Protein AF-A0A7J7NN67-F1 (afdb_monomer_lite)

Secondary structure (DSSP, 8-state):
-HHHHHHHHHHHHHHHHHHHHHHHHHHHHHHHHHHHHHHHHHHHHHHHHHTSPPHHHHHHHHHHHHHHH-GGGGGGEEEEE--GGGGTTS-EEEEEE---SSTTS-SEEEEESSHHHHHHHHHHHHHHTS--EE--GGGT-EE-TTSPPTT-PPP--TT-EEEE-SSS--EE--TTHHHHTT---SSS--TT-----SGGG--HHHHHHHHHHHHHTT--EEB--TTHHHHHHHHHHHTT--HHHHTTTSPPGGGHHHHHTTS--STT-PPPHHHHHHHHHHHHHHHHHHHHTT---BTS--TTHHHHHHHHHHHHHHHHHHHHHHHHHHS---------STTGGGGGGG--

Sequence (352 aa):
MNQKMSRLHLFLLLLSLLIILLSQLVPIITVGASSQIGETMEALQRKLDDQRASPSVQEAAVKGVLKRLLPTHLSSFELEIVTKDVCGGYSCFQISNMNSSSIKEPEIKIKGTTAVDIASGIHWYLKYQCGAHISWDKTGGMQITSIPRQGSLPRVNDNGMMVQRPVPWNYYQNVVTSSYLLSKSVCLGMLDAWSHDSYVWWDWKRWEKEIDWMALQGINLPLAFTGQEAIWQKVFKNFNISKEDLDDFFGGPAFLAWARMGNLHGWGGPLPQSWLDQQLALQKLILSRMLELGMTPDETITEESRTMWRQKTNANLNAVARIKRNKSRISTLTTYEGVELDKQEEIKGYIV

InterPro domains:
  IPR007781 Alpha-N-acetylglucosaminidase [PTHR12872] (25-297)
  IPR024240 Alpha-N-acetylglucosaminidase, N-terminal [PF12971] (60-154)
  IPR024733 Alpha-N-acetylglucosaminidase, tim-barrel domain [PF05089] (198-297)
  IPR029018 Beta-hexosaminidase-like, domain 2 [G3DSA:3.30.379.10] (29-159)

Foldseek 3Di:
DVVVVVVVVVVVVVVVVVVVVVVVVVVVVVVVVVVVVVVVVVVVLVVLLVLFDDFVLQQVLLLVLCCVQPVQCSQQEAEGADACVVVVNFWKKWKAADPDPDLRHHGIYMYTNFSLRSLLVVLVLCCPQQVWDADDPVVPHTRRPSQDHRPDGGGDPNVTDMDGDPDPADEDDDLLQQQDFDPDDPPDDDPPDDRCGGVLNDDLVVLSVVLSVCSNVSGQEYAQPFLVVLLVVVVVVLLVQDPVLQFFQAAASNCRSCSLVVNGTNHNDDDDPVSNVRRVVSSVSNVVSSSSRNHDHVPQDDPVCVVVVVVSSVVSVVVSVVVVVVVCVVVDDDDDDDDDDPSSVVSVVSHD

pLDDT: mean 79.56, std 18.79, range [29.59, 98.5]

Radius of gyration: 27.76 Å; chains: 1; bounding box: 87×58×71 Å

Structure (mmCIF, N/CA/C/O backbone):
data_AF-A0A7J7NN67-F1
#
_entry.id   AF-A0A7J7NN67-F1
#
loop_
_atom_site.group_PDB
_atom_site.id
_atom_site.type_symbol
_atom_site.label_atom_id
_atom_site.label_alt_id
_atom_site.label_comp_id
_atom_site.label_asym_id
_atom_site.label_entity_id
_atom_site.label_seq_id
_atom_site.pdbx_PDB_ins_code
_atom_site.Cartn_x
_atom_site.Cartn_y
_atom_site.Cartn_z
_atom_site.occupancy
_atom_site.B_iso_or_equiv
_atom_site.auth_seq_id
_atom_site.auth_comp_id
_atom_site.auth_asym_id
_atom_site.auth_atom_id
_atom_site.pdbx_PDB_model_num
ATOM 1 N N . MET A 1 1 ? -60.691 -41.955 -29.935 1.00 53.97 1 MET A N 1
ATOM 2 C CA . MET A 1 1 ? -59.207 -41.945 -29.899 1.00 53.97 1 MET A CA 1
ATOM 3 C C . MET A 1 1 ? -58.593 -40.657 -30.467 1.00 53.97 1 MET A C 1
ATOM 5 O O . MET A 1 1 ? -57.680 -40.127 -29.848 1.00 53.97 1 MET A O 1
ATOM 9 N N . ASN A 1 2 ? -59.132 -40.082 -31.552 1.00 57.22 2 ASN A N 1
ATOM 10 C CA . ASN A 1 2 ? -58.552 -38.903 -32.230 1.00 57.22 2 ASN A CA 1
ATOM 11 C C . ASN A 1 2 ? -58.512 -37.593 -31.415 1.00 57.22 2 ASN A C 1
ATOM 13 O O . ASN A 1 2 ? -57.563 -36.825 -31.535 1.00 57.22 2 ASN A O 1
ATOM 17 N N . GLN A 1 3 ? -59.483 -37.339 -30.533 1.00 56.66 3 GLN A N 1
ATOM 18 C CA . GLN A 1 3 ? -59.555 -36.065 -29.798 1.00 56.66 3 GLN A CA 1
ATOM 19 C C . GLN A 1 3 ? -58.524 -35.952 -28.654 1.00 56.66 3 GLN A C 1
ATOM 21 O O . GLN A 1 3 ? -58.031 -34.863 -28.368 1.00 56.66 3 GLN A O 1
ATOM 26 N N . LYS A 1 4 ? -58.148 -37.079 -28.024 1.00 58.53 4 LYS A N 1
ATOM 27 C CA . LYS A 1 4 ? -57.095 -37.124 -26.989 1.00 58.53 4 LYS A CA 1
ATOM 28 C C . LYS A 1 4 ? -55.695 -36.957 -27.591 1.00 58.53 4 LYS A C 1
ATOM 30 O O . LYS A 1 4 ? -54.886 -36.239 -27.012 1.00 58.53 4 LYS A O 1
ATOM 35 N N . MET A 1 5 ? -55.432 -37.548 -28.762 1.00 58.09 5 MET A N 1
ATOM 36 C CA . MET A 1 5 ? -54.152 -37.364 -29.463 1.00 58.09 5 MET A CA 1
ATOM 37 C C . MET A 1 5 ? -53.939 -35.916 -29.916 1.00 58.09 5 MET A C 1
ATOM 39 O O . MET A 1 5 ? -52.832 -35.405 -29.779 1.00 58.09 5 MET A O 1
ATOM 43 N N . SER A 1 6 ? -54.995 -35.231 -30.371 1.00 71.06 6 SER A N 1
ATOM 44 C CA . SER A 1 6 ? -54.934 -33.812 -30.752 1.00 71.06 6 SER A CA 1
ATOM 45 C C . SER A 1 6 ? -54.587 -32.894 -29.569 1.00 71.06 6 SER A C 1
ATOM 47 O O . SER A 1 6 ? -53.735 -32.018 -29.703 1.00 71.06 6 SER A O 1
ATOM 49 N N . ARG A 1 7 ? -55.167 -33.134 -28.382 1.00 76.75 7 ARG A N 1
ATOM 50 C CA . ARG A 1 7 ? -54.847 -32.355 -27.170 1.00 76.75 7 ARG A CA 1
ATOM 51 C C . ARG A 1 7 ? -53.415 -32.574 -26.683 1.00 76.75 7 ARG A C 1
ATOM 53 O O . ARG A 1 7 ? -52.785 -31.620 -26.240 1.00 76.75 7 ARG A O 1
ATOM 60 N N . LEU A 1 8 ? -52.895 -33.798 -26.797 1.00 77.88 8 LEU A N 1
ATOM 61 C CA . LEU A 1 8 ? -51.510 -34.105 -26.430 1.00 77.88 8 LEU A CA 1
ATOM 62 C C . LEU A 1 8 ? -50.506 -33.439 -27.385 1.00 77.88 8 LEU A C 1
ATOM 64 O O . LEU A 1 8 ? -49.517 -32.880 -26.924 1.00 77.88 8 LEU A O 1
ATOM 68 N N . HIS A 1 9 ? -50.790 -33.425 -28.692 1.00 78.31 9 HIS A N 1
ATOM 69 C CA . HIS A 1 9 ? -49.960 -32.719 -29.676 1.00 78.31 9 HIS A CA 1
ATOM 70 C C . HIS A 1 9 ? -49.964 -31.205 -29.451 1.00 78.31 9 HIS A C 1
ATOM 72 O O . HIS A 1 9 ? -48.907 -30.581 -29.488 1.00 78.31 9 HIS A O 1
ATOM 78 N N . LEU A 1 10 ? -51.129 -30.616 -29.162 1.00 82.81 10 LEU A N 1
ATOM 79 C CA . LEU A 1 10 ? -51.228 -29.189 -28.856 1.00 82.81 10 LEU A CA 1
ATOM 80 C C . LEU A 1 10 ? -50.468 -28.828 -27.570 1.00 82.81 10 LEU A C 1
ATOM 82 O O . LEU A 1 10 ? -49.784 -27.811 -27.528 1.00 82.81 10 LEU A O 1
ATOM 86 N N . PHE A 1 11 ? -50.539 -29.679 -26.541 1.00 84.94 11 PHE A N 1
ATOM 87 C CA . PHE A 1 11 ? -49.791 -29.488 -25.298 1.00 84.94 11 PHE A CA 1
ATOM 88 C C . PHE A 1 11 ? -48.273 -29.563 -25.515 1.00 84.94 11 PHE A C 1
ATOM 90 O O . PHE A 1 11 ? -47.546 -28.703 -25.026 1.00 84.94 11 PHE A O 1
ATOM 97 N N . LEU A 1 12 ? -47.792 -30.542 -26.290 1.00 84.69 12 LEU A N 1
ATOM 98 C CA . LEU A 1 12 ? -46.369 -30.676 -26.624 1.00 84.69 12 LEU A CA 1
ATOM 99 C C . LEU A 1 12 ? -45.858 -29.492 -27.459 1.00 84.69 12 LEU A C 1
ATOM 101 O O . LEU A 1 12 ? -44.762 -28.996 -27.202 1.00 84.69 12 LEU A O 1
ATOM 105 N N . LEU A 1 13 ? -46.665 -28.992 -28.400 1.00 85.56 13 LEU A N 1
ATOM 106 C CA . LEU A 1 13 ? -46.349 -27.788 -29.174 1.00 85.56 13 LEU A CA 1
ATOM 107 C C . LEU A 1 13 ? -46.244 -26.552 -28.275 1.00 85.56 13 LEU A C 1
ATOM 109 O O . LEU A 1 13 ? -45.246 -25.839 -28.345 1.00 85.56 13 LEU A O 1
ATOM 113 N N . LEU A 1 14 ? -47.214 -26.328 -27.386 1.00 86.81 14 LEU A N 1
ATOM 114 C CA . LEU A 1 14 ? -47.183 -25.210 -26.438 1.00 86.81 14 LEU A CA 1
ATOM 115 C C . LEU A 1 14 ? -45.994 -25.301 -25.471 1.00 86.81 14 LEU A C 1
ATOM 117 O O . LEU A 1 14 ? -45.347 -24.291 -25.210 1.00 86.81 14 LEU A O 1
ATOM 121 N N . LEU A 1 15 ? -45.662 -26.503 -24.990 1.00 86.00 15 LEU A N 1
ATOM 122 C CA . LEU A 1 15 ? -44.494 -26.731 -24.138 1.00 86.00 15 LEU A CA 1
ATOM 123 C C . LEU A 1 15 ? -43.183 -26.451 -24.890 1.00 86.00 15 LEU A C 1
ATOM 125 O O . LEU A 1 15 ? -42.293 -25.810 -24.342 1.00 86.00 15 LEU A O 1
ATOM 129 N N . SER A 1 16 ? -43.078 -26.871 -26.154 1.00 81.94 16 SER A N 1
ATOM 130 C CA . SER A 1 16 ? -41.906 -26.589 -26.994 1.00 81.94 16 SER A CA 1
ATOM 131 C C . SER A 1 16 ? -41.740 -25.092 -27.276 1.00 81.94 16 SER A C 1
ATOM 133 O O . SER A 1 16 ? -40.637 -24.567 -27.151 1.00 81.94 16 SER A O 1
ATOM 135 N N . LEU A 1 17 ? -42.839 -24.381 -27.546 1.00 85.00 17 LEU A N 1
ATOM 136 C CA . LEU A 1 17 ? -42.858 -22.928 -27.720 1.00 85.00 17 LEU A CA 1
ATOM 137 C C . LEU A 1 17 ? -42.457 -22.207 -26.433 1.00 85.00 17 LEU A C 1
ATOM 139 O O . LEU A 1 17 ? -41.680 -21.260 -26.490 1.00 85.00 17 LEU A O 1
ATOM 143 N N . LEU A 1 18 ? -42.928 -22.678 -25.276 1.00 83.38 18 LEU A N 1
ATOM 144 C CA . LEU A 1 18 ? -42.555 -22.129 -23.976 1.00 83.38 18 LEU A CA 1
ATOM 145 C C . LEU A 1 18 ? -41.066 -22.345 -23.673 1.00 83.38 18 LEU A C 1
ATOM 147 O O . LEU A 1 18 ? -40.408 -21.419 -23.213 1.00 83.38 18 LEU A O 1
ATOM 151 N N . ILE A 1 19 ? -40.516 -23.529 -23.963 1.00 81.69 19 ILE A N 1
ATOM 152 C CA . ILE A 1 19 ? -39.085 -23.821 -23.789 1.00 81.69 19 ILE A CA 1
ATOM 153 C C . ILE A 1 19 ? -38.238 -22.947 -24.720 1.00 81.69 19 ILE A C 1
ATOM 155 O O . ILE A 1 19 ? -37.245 -22.378 -24.271 1.00 81.69 19 ILE A O 1
ATOM 159 N N . ILE A 1 20 ? -38.641 -22.780 -25.984 1.00 80.75 20 ILE A N 1
ATOM 160 C CA . ILE A 1 20 ? -37.950 -21.896 -26.933 1.00 80.75 20 ILE A CA 1
ATOM 161 C C . ILE A 1 20 ? -38.006 -20.448 -26.437 1.00 80.75 20 ILE A C 1
ATOM 163 O O . ILE A 1 20 ? -36.969 -19.791 -26.367 1.00 80.75 20 ILE A O 1
ATOM 167 N N . LEU A 1 21 ? -39.174 -19.968 -26.005 1.00 78.06 21 LEU A N 1
ATOM 168 C CA . LEU A 1 21 ? -39.346 -18.613 -25.485 1.00 78.06 21 LEU A CA 1
ATOM 169 C C . LEU A 1 21 ? -38.493 -18.373 -24.227 1.00 78.06 21 LEU A C 1
ATOM 171 O O . LEU A 1 21 ? -37.788 -17.371 -24.146 1.00 78.06 21 LEU A O 1
ATOM 175 N N . LEU A 1 22 ? -38.487 -19.317 -23.280 1.00 72.69 22 LEU A N 1
ATOM 176 C CA . LEU A 1 22 ? -37.646 -19.263 -22.079 1.00 72.69 22 LEU A CA 1
ATOM 177 C C . LEU A 1 22 ? -36.152 -19.303 -22.429 1.00 72.69 22 LEU A C 1
ATOM 179 O O . LEU A 1 22 ? -35.375 -18.544 -21.856 1.00 72.69 22 LEU A O 1
ATOM 183 N N . SER A 1 23 ? -35.748 -20.118 -23.409 1.00 69.94 23 SER A N 1
ATOM 184 C CA . SER A 1 23 ? -34.354 -20.189 -23.872 1.00 69.94 23 SER A CA 1
ATOM 185 C C . SER A 1 23 ? -33.873 -18.908 -24.559 1.00 69.94 23 SER A C 1
ATOM 187 O O . SER A 1 23 ? -32.678 -18.637 -24.554 1.00 69.94 23 SER A O 1
ATOM 189 N N . GLN A 1 24 ? -34.788 -18.106 -25.113 1.00 69.62 24 GLN A N 1
ATOM 190 C CA . GLN A 1 24 ? -34.479 -16.819 -25.743 1.00 69.62 24 GLN A CA 1
ATOM 191 C C . GLN A 1 24 ? -34.539 -15.654 -24.742 1.00 69.62 24 GLN A C 1
ATOM 193 O O . GLN A 1 24 ? -33.765 -14.708 -24.855 1.00 69.62 24 GLN A O 1
ATOM 198 N N . LEU A 1 25 ? -35.408 -15.730 -23.728 1.00 60.75 25 LEU A N 1
ATOM 199 C CA . LEU A 1 25 ? -35.550 -14.707 -22.683 1.00 60.75 25 LEU A CA 1
ATOM 200 C C . LEU A 1 25 ? -34.407 -14.721 -21.661 1.00 60.75 25 LEU A C 1
ATOM 202 O O . LEU A 1 25 ? -33.969 -13.654 -21.233 1.00 60.75 25 LEU A O 1
ATOM 206 N N . VAL A 1 26 ? -33.900 -15.899 -21.277 1.00 60.09 26 VAL A N 1
ATOM 207 C CA . VAL A 1 26 ? -32.809 -16.012 -20.289 1.00 60.09 26 VAL A CA 1
ATOM 208 C C . VAL A 1 26 ? -31.532 -15.282 -20.747 1.00 60.09 26 VAL A C 1
ATOM 210 O O . VAL A 1 26 ? -31.043 -14.457 -19.975 1.00 60.09 26 VAL A O 1
ATOM 213 N N . PRO A 1 27 ? -31.028 -15.462 -21.988 1.00 58.34 27 PRO A N 1
ATOM 214 C CA . PRO A 1 27 ? -29.881 -14.713 -22.498 1.00 58.34 27 PRO A CA 1
ATOM 215 C C . PRO A 1 27 ? -30.096 -13.198 -22.457 1.00 58.34 27 PRO A C 1
ATOM 217 O O . PRO A 1 27 ? -29.219 -12.473 -21.999 1.00 58.34 27 PRO A O 1
ATOM 220 N N . ILE A 1 28 ? -31.275 -12.713 -22.859 1.00 59.62 28 ILE A N 1
ATOM 221 C CA . ILE A 1 28 ? -31.581 -11.275 -22.930 1.00 59.62 28 ILE A CA 1
ATOM 222 C C . ILE A 1 28 ? -31.565 -10.636 -21.534 1.00 59.62 28 ILE A C 1
ATOM 224 O O . ILE A 1 28 ? -30.973 -9.573 -21.351 1.00 59.62 28 ILE A O 1
ATOM 228 N N .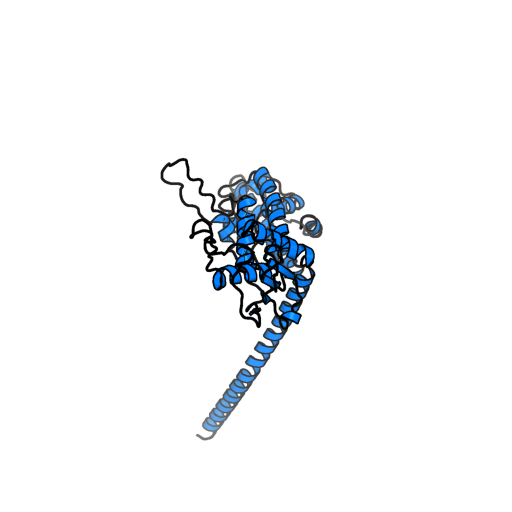 ILE A 1 29 ? -32.148 -11.302 -20.533 1.00 58.50 29 ILE A N 1
ATOM 229 C CA . ILE A 1 29 ? -32.153 -10.817 -19.145 1.00 58.50 29 ILE A CA 1
ATOM 230 C C . ILE A 1 29 ? -30.734 -10.851 -18.555 1.00 58.50 29 ILE A C 1
ATOM 232 O O . ILE A 1 29 ? -30.316 -9.892 -17.908 1.00 58.50 29 ILE A O 1
ATOM 236 N N . THR A 1 30 ? -29.965 -11.917 -18.808 1.00 54.47 30 THR A N 1
ATOM 237 C CA . THR A 1 30 ? -28.579 -12.020 -18.316 1.00 54.47 30 THR A CA 1
ATOM 238 C C . THR A 1 30 ? -27.643 -10.993 -18.951 1.00 54.47 30 THR A C 1
ATOM 240 O O . THR A 1 30 ? -26.814 -10.415 -18.253 1.00 54.47 30 THR A O 1
ATOM 243 N N . VAL A 1 31 ? -27.803 -10.709 -20.247 1.00 58.66 31 VAL A N 1
ATOM 244 C CA . VAL A 1 31 ? -27.005 -9.707 -20.965 1.00 58.66 31 VAL A CA 1
ATOM 245 C C . VAL A 1 31 ? -27.370 -8.297 -20.503 1.00 58.66 31 VAL A C 1
ATOM 247 O O . VAL A 1 31 ? -26.465 -7.515 -20.231 1.00 58.66 31 VAL A O 1
ATOM 250 N N . GLY A 1 32 ? -28.661 -7.991 -20.325 1.00 56.59 32 GLY A N 1
ATOM 251 C CA . GLY A 1 32 ? -29.107 -6.682 -19.832 1.00 56.59 32 GLY A CA 1
ATOM 252 C C . GLY A 1 32 ? -28.673 -6.381 -18.391 1.00 56.59 32 GLY A C 1
ATOM 253 O O . GLY A 1 32 ? -28.270 -5.262 -18.084 1.00 56.59 32 GLY A O 1
ATOM 254 N N . ALA A 1 33 ? -28.684 -7.382 -17.505 1.00 57.22 33 ALA A N 1
ATOM 255 C CA . ALA A 1 33 ? -28.1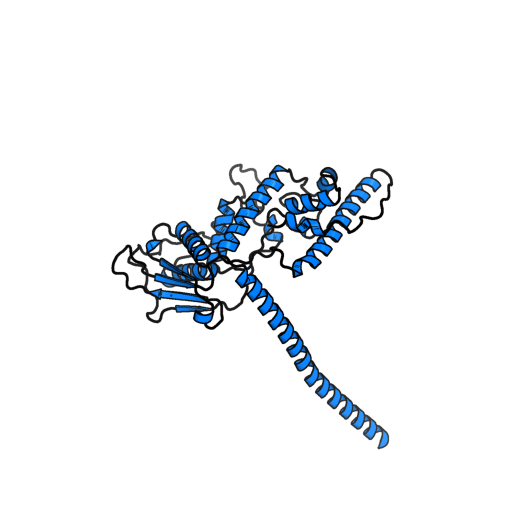55 -7.225 -16.148 1.00 57.22 33 ALA A CA 1
ATOM 256 C C . ALA A 1 33 ? -26.619 -7.097 -16.140 1.00 57.22 33 ALA A C 1
ATOM 258 O O . ALA A 1 33 ? -26.066 -6.289 -15.395 1.00 57.22 33 ALA A O 1
ATOM 259 N N . SER A 1 34 ? -25.921 -7.857 -16.994 1.00 59.72 34 SER A N 1
ATOM 260 C CA . SER A 1 34 ? -24.461 -7.792 -17.124 1.00 59.72 34 SER A CA 1
ATOM 261 C C . SER A 1 34 ? -23.977 -6.459 -17.699 1.00 59.72 34 SER A C 1
ATOM 263 O O . SER A 1 34 ? -22.936 -5.969 -17.264 1.00 59.72 34 SER A O 1
ATOM 265 N N . SER A 1 35 ? -24.703 -5.860 -18.650 1.00 63.41 35 SER A N 1
ATOM 266 C CA . SER A 1 35 ? -24.340 -4.558 -19.220 1.00 63.41 35 SER A CA 1
ATOM 267 C C . SER A 1 35 ? -24.505 -3.432 -18.200 1.00 63.41 35 SER A C 1
ATOM 269 O O . SER A 1 35 ? -23.613 -2.602 -18.059 1.00 63.41 35 SER A O 1
ATOM 271 N N . GLN A 1 36 ? -25.583 -3.455 -17.410 1.00 63.19 36 GLN A N 1
ATOM 272 C CA . GLN A 1 36 ? -25.828 -2.446 -16.377 1.00 63.19 36 GLN A CA 1
ATOM 273 C C . GLN A 1 36 ? -24.815 -2.528 -15.219 1.00 63.19 36 GLN A C 1
ATOM 275 O O . GLN A 1 36 ? -24.350 -1.500 -14.720 1.00 63.19 36 GLN A O 1
ATOM 280 N N . ILE A 1 37 ? -24.426 -3.742 -14.809 1.00 65.50 37 ILE A N 1
ATOM 281 C CA . ILE A 1 37 ? -23.343 -3.939 -13.832 1.00 65.50 37 ILE A CA 1
ATOM 282 C C . ILE A 1 37 ? -22.011 -3.443 -14.410 1.00 65.50 37 ILE A C 1
ATOM 284 O O . ILE A 1 37 ? -21.294 -2.723 -13.720 1.00 65.50 37 ILE A O 1
ATOM 288 N N . GLY A 1 38 ? -21.698 -3.762 -15.671 1.00 69.25 38 GLY A N 1
ATOM 289 C CA . GLY A 1 38 ? -20.484 -3.287 -16.346 1.00 69.25 38 GLY A CA 1
ATOM 290 C C . GLY A 1 38 ? -20.361 -1.761 -16.352 1.00 69.25 38 GLY A C 1
ATOM 291 O O . GLY A 1 38 ? -19.360 -1.228 -15.879 1.00 69.25 38 GLY A O 1
ATOM 292 N N . GLU A 1 39 ? -21.411 -1.053 -16.776 1.00 73.19 39 GLU A N 1
ATOM 293 C CA . GLU A 1 39 ? -21.442 0.418 -16.800 1.00 73.19 39 GLU A CA 1
ATOM 294 C C . GLU A 1 39 ? -21.263 1.039 -15.405 1.00 73.19 39 GLU A C 1
ATOM 296 O O . GLU A 1 39 ? -20.551 2.036 -15.243 1.00 73.19 39 GLU A O 1
ATOM 301 N N . THR A 1 40 ? -21.868 0.430 -14.380 1.00 76.12 40 THR A N 1
ATOM 302 C CA . THR A 1 40 ? -21.753 0.893 -12.988 1.00 76.12 40 THR A CA 1
ATOM 303 C C . THR A 1 40 ? -20.326 0.717 -12.462 1.00 76.12 40 THR A C 1
ATOM 305 O O . THR A 1 40 ? -19.765 1.635 -11.861 1.00 76.12 40 THR A O 1
ATOM 308 N N . MET A 1 41 ? -19.702 -0.434 -12.733 1.00 73.81 41 MET A N 1
ATOM 309 C CA . MET A 1 41 ? -18.323 -0.707 -12.317 1.00 73.81 41 MET A CA 1
ATOM 310 C C . MET A 1 41 ? -17.317 0.197 -13.036 1.00 73.81 41 MET A C 1
ATOM 312 O O . MET A 1 41 ? -16.372 0.676 -12.408 1.00 73.81 41 MET A O 1
ATOM 316 N N . GLU A 1 42 ? -17.532 0.495 -14.319 1.00 78.81 42 GLU A N 1
ATOM 317 C CA . GLU A 1 42 ? -16.713 1.460 -15.060 1.00 78.81 42 GLU A CA 1
ATOM 318 C C . GLU A 1 42 ? -16.848 2.882 -14.505 1.00 78.81 42 GLU A C 1
ATOM 320 O O . GLU A 1 42 ? -15.854 3.597 -14.375 1.00 78.81 42 GLU A O 1
ATOM 325 N N . ALA A 1 43 ? -18.065 3.308 -14.152 1.00 80.06 43 ALA A N 1
ATOM 326 C CA . ALA A 1 43 ? -18.296 4.615 -13.542 1.00 80.06 43 ALA A CA 1
ATOM 327 C C . ALA A 1 43 ? -17.609 4.738 -12.173 1.00 80.06 43 ALA A C 1
ATOM 329 O O . ALA A 1 43 ? -16.955 5.749 -11.903 1.00 80.06 43 ALA A O 1
ATOM 330 N N . LEU A 1 44 ? -17.697 3.695 -11.341 1.00 79.00 44 LEU A N 1
ATOM 331 C CA . LEU A 1 44 ? -16.988 3.626 -10.065 1.00 79.00 44 LEU A CA 1
ATOM 332 C C . LEU A 1 44 ? -15.471 3.680 -10.273 1.00 79.00 44 LEU A C 1
ATOM 334 O O . LEU A 1 44 ? -14.781 4.434 -9.589 1.00 79.00 44 LEU A O 1
ATOM 338 N N . GLN A 1 45 ? -14.952 2.929 -11.244 1.00 78.94 45 GLN A N 1
ATOM 339 C CA . GLN A 1 45 ? -13.526 2.919 -11.541 1.00 78.94 45 GLN A CA 1
ATOM 340 C C . GLN A 1 45 ? -13.030 4.284 -12.025 1.00 78.94 45 GLN A C 1
ATOM 342 O O . GLN A 1 45 ? -11.998 4.737 -11.544 1.00 78.94 45 GLN A O 1
ATOM 347 N N . ARG A 1 46 ? -13.776 4.978 -12.896 1.00 82.38 46 ARG A N 1
ATOM 348 C CA . ARG A 1 46 ? -13.449 6.354 -13.314 1.00 82.38 46 ARG A CA 1
ATOM 349 C C . ARG A 1 46 ? -13.385 7.304 -12.120 1.00 82.38 46 ARG A C 1
ATOM 351 O O . ARG A 1 46 ? -12.398 8.008 -11.956 1.00 82.38 46 ARG A O 1
ATOM 358 N N . LYS A 1 47 ? -14.381 7.254 -11.233 1.00 82.56 47 LYS A N 1
ATOM 359 C CA . LYS A 1 47 ? -14.407 8.095 -10.028 1.00 82.56 47 LYS A CA 1
ATOM 360 C C . LYS A 1 47 ? -13.216 7.833 -9.103 1.00 82.56 47 LYS A C 1
ATOM 362 O O . LYS A 1 47 ? -12.664 8.770 -8.536 1.00 82.56 47 LYS A O 1
ATOM 367 N N . LEU A 1 48 ? -12.831 6.569 -8.932 1.00 81.62 48 LEU A N 1
ATOM 368 C CA . LEU A 1 48 ? -11.658 6.199 -8.139 1.00 81.62 48 LEU A CA 1
ATOM 369 C C . LEU A 1 48 ? -10.350 6.614 -8.821 1.00 81.62 48 LEU A C 1
ATOM 371 O O . LEU A 1 48 ? -9.420 7.044 -8.143 1.00 81.62 48 LEU A O 1
ATOM 375 N N . ASP A 1 49 ? -10.282 6.508 -10.148 1.00 81.88 49 ASP A N 1
ATOM 376 C CA . ASP A 1 49 ? -9.143 6.961 -10.944 1.00 81.88 49 ASP A CA 1
ATOM 377 C C . ASP A 1 49 ? -8.954 8.488 -10.815 1.00 81.88 49 ASP A C 1
ATOM 379 O O . ASP A 1 49 ? -7.821 8.933 -10.638 1.00 81.88 49 ASP A O 1
ATOM 383 N N . ASP A 1 50 ? -10.042 9.267 -10.802 1.00 82.12 50 ASP A N 1
ATOM 384 C CA . ASP A 1 50 ? -10.028 10.731 -10.628 1.00 82.12 50 ASP A CA 1
ATOM 385 C C . ASP A 1 50 ? -9.551 11.172 -9.234 1.00 82.12 50 ASP A C 1
ATOM 387 O O . ASP A 1 50 ? -9.030 12.273 -9.061 1.00 82.12 50 ASP A O 1
ATOM 391 N N . GLN A 1 51 ? -9.725 10.317 -8.223 1.00 83.88 51 GLN A N 1
ATOM 392 C CA . GLN A 1 51 ? -9.288 10.574 -6.848 1.00 83.88 51 GLN A CA 1
ATOM 393 C C . GLN A 1 51 ? -7.828 10.176 -6.593 1.00 83.88 51 GLN A C 1
ATOM 395 O O . GLN A 1 51 ? -7.333 10.339 -5.474 1.00 83.88 51 GLN A O 1
ATOM 400 N N . ARG A 1 52 ? -7.123 9.636 -7.595 1.00 86.62 52 ARG A N 1
ATOM 401 C CA . ARG A 1 52 ? -5.726 9.228 -7.425 1.00 86.62 52 ARG A CA 1
ATOM 402 C C . ARG A 1 52 ? -4.802 10.421 -7.222 1.00 86.62 52 ARG A C 1
ATOM 404 O O . ARG A 1 52 ? -5.000 11.511 -7.754 1.00 86.62 52 ARG A O 1
ATOM 411 N N . ALA A 1 53 ? -3.717 10.160 -6.498 1.00 92.31 53 ALA A N 1
ATOM 412 C CA . ALA A 1 53 ? -2.610 11.092 -6.379 1.00 92.31 53 ALA A CA 1
ATOM 413 C C . ALA A 1 53 ? -2.021 11.438 -7.759 1.00 92.31 53 ALA A C 1
ATOM 415 O O . ALA A 1 53 ? -2.034 10.618 -8.684 1.00 92.31 53 ALA A O 1
ATOM 416 N N . SER A 1 54 ? -1.463 12.644 -7.892 1.00 96.06 54 SER A N 1
ATOM 417 C CA . SER A 1 54 ? -0.849 13.090 -9.144 1.00 96.06 54 SER A CA 1
ATOM 418 C C . SER A 1 54 ? 0.294 12.159 -9.585 1.00 96.06 54 SER A C 1
ATOM 420 O O . SER A 1 54 ? 0.932 11.526 -8.736 1.00 96.06 54 SER A O 1
ATOM 422 N N . PRO A 1 55 ? 0.624 12.117 -10.891 1.00 96.94 55 PRO A N 1
ATOM 423 C CA . PRO A 1 55 ? 1.759 11.349 -11.408 1.00 96.94 55 PRO A CA 1
ATOM 424 C C . PRO A 1 55 ? 3.055 11.570 -10.616 1.00 96.94 55 PRO A C 1
ATOM 426 O O . PRO A 1 55 ? 3.690 10.613 -10.190 1.00 96.94 55 PRO A O 1
ATOM 429 N N . SER A 1 56 ? 3.385 12.826 -10.306 1.00 97.56 56 SER A N 1
ATOM 430 C CA . SER A 1 56 ? 4.583 13.190 -9.539 1.00 97.56 56 SER A CA 1
ATOM 431 C C . SER A 1 56 ? 4.618 12.608 -8.121 1.00 97.56 56 SER A C 1
ATOM 433 O O . SER A 1 56 ? 5.680 12.190 -7.656 1.00 97.56 56 SER A O 1
ATOM 435 N N . VAL A 1 57 ? 3.474 12.562 -7.429 1.00 98.12 57 VAL A N 1
ATOM 436 C CA . VAL A 1 57 ? 3.367 11.976 -6.084 1.00 98.12 57 VAL A CA 1
ATOM 437 C C . VAL A 1 57 ? 3.551 10.465 -6.163 1.00 98.12 57 VAL A C 1
ATOM 439 O O . VAL A 1 57 ? 4.332 9.910 -5.393 1.00 98.12 57 VAL A O 1
ATOM 442 N N . GLN A 1 58 ? 2.907 9.815 -7.133 1.00 98.38 58 GLN A N 1
ATOM 443 C CA . GLN A 1 58 ? 3.043 8.376 -7.348 1.00 98.38 58 GLN A CA 1
ATOM 444 C C . GLN A 1 58 ? 4.481 7.983 -7.709 1.00 98.38 58 GLN A C 1
ATOM 446 O O . GLN A 1 58 ? 5.046 7.071 -7.105 1.00 98.38 58 GLN A O 1
ATOM 451 N N . GLU A 1 59 ? 5.120 8.708 -8.629 1.00 98.44 59 GLU A N 1
ATOM 452 C CA . GLU A 1 59 ? 6.522 8.495 -9.004 1.00 98.44 59 GLU A CA 1
ATOM 453 C C . GLU A 1 59 ? 7.468 8.660 -7.809 1.00 98.44 59 GLU A C 1
ATOM 455 O O . GLU A 1 59 ? 8.378 7.850 -7.618 1.00 98.44 59 GLU A O 1
ATOM 460 N N . ALA A 1 60 ? 7.254 9.676 -6.968 1.00 98.25 60 ALA A N 1
ATOM 461 C CA . ALA A 1 60 ? 8.032 9.863 -5.746 1.00 98.25 60 ALA A CA 1
ATOM 462 C C . ALA A 1 60 ? 7.809 8.718 -4.742 1.00 98.25 60 ALA A C 1
ATOM 464 O O . ALA A 1 60 ? 8.773 8.222 -4.149 1.00 98.25 60 ALA A O 1
ATOM 465 N N . ALA A 1 61 ? 6.565 8.260 -4.585 1.00 98.25 61 ALA A N 1
ATOM 466 C CA . ALA A 1 61 ? 6.211 7.168 -3.688 1.00 98.25 61 ALA A CA 1
ATOM 467 C C . ALA A 1 61 ? 6.892 5.856 -4.099 1.00 98.25 61 ALA A C 1
ATOM 469 O O . ALA A 1 61 ? 7.554 5.220 -3.273 1.00 98.25 61 ALA A O 1
ATOM 470 N N . VAL A 1 62 ? 6.822 5.485 -5.384 1.00 98.38 62 VAL A N 1
ATOM 471 C CA . VAL A 1 62 ? 7.475 4.270 -5.896 1.00 98.38 62 VAL A CA 1
ATOM 472 C C . VAL A 1 62 ? 9.003 4.387 -5.910 1.00 98.38 62 VAL A C 1
ATOM 474 O O . VAL A 1 62 ? 9.685 3.412 -5.602 1.00 98.38 62 VAL A O 1
ATOM 477 N N . LYS A 1 63 ? 9.573 5.581 -6.137 1.00 98.06 63 LYS A N 1
ATOM 478 C CA . LYS A 1 63 ? 11.011 5.833 -5.900 1.00 98.06 63 LYS A CA 1
ATOM 479 C C . LYS A 1 63 ? 11.384 5.593 -4.435 1.00 98.06 63 LYS A C 1
ATOM 481 O O . LYS A 1 63 ? 12.454 5.057 -4.158 1.00 98.06 63 LYS A O 1
ATOM 486 N N . GLY A 1 64 ? 10.503 5.940 -3.496 1.00 98.12 64 GLY A N 1
ATOM 487 C CA . GLY A 1 64 ? 10.647 5.614 -2.076 1.00 98.12 64 GLY A CA 1
ATOM 488 C C . GLY A 1 64 ? 10.675 4.106 -1.810 1.00 98.12 64 GLY A C 1
ATOM 489 O O . GLY A 1 64 ? 11.551 3.642 -1.079 1.00 98.12 64 GLY A O 1
ATOM 490 N N . VAL A 1 65 ? 9.779 3.343 -2.448 1.00 98.06 65 VAL A N 1
ATOM 491 C CA . VAL A 1 65 ? 9.772 1.866 -2.395 1.00 98.06 65 VAL A CA 1
ATOM 492 C C . VAL A 1 65 ? 11.091 1.313 -2.932 1.00 98.06 65 VAL A C 1
ATOM 494 O O . VAL A 1 65 ? 11.771 0.552 -2.244 1.00 98.06 65 VAL A O 1
ATOM 497 N N . LEU A 1 66 ? 11.509 1.754 -4.122 1.00 97.44 66 LEU A N 1
ATOM 498 C CA . LEU A 1 66 ? 12.763 1.326 -4.740 1.00 97.44 66 LEU A CA 1
ATOM 499 C C . LEU A 1 66 ? 13.972 1.668 -3.865 1.00 97.44 66 LEU A C 1
ATOM 501 O O . LEU A 1 66 ? 14.859 0.841 -3.708 1.00 97.44 66 LEU A O 1
ATOM 505 N N . LYS A 1 67 ? 13.998 2.850 -3.242 1.00 97.19 67 LYS A N 1
ATOM 506 C CA . LYS A 1 67 ? 15.076 3.258 -2.334 1.00 97.19 67 LYS A CA 1
ATOM 507 C C . LYS A 1 67 ? 15.160 2.369 -1.094 1.00 97.19 67 LYS A C 1
ATOM 509 O O . LYS A 1 67 ? 16.265 2.104 -0.632 1.00 97.19 67 LYS A O 1
ATOM 514 N N . ARG A 1 68 ? 14.029 1.927 -0.533 1.00 95.62 68 ARG A N 1
ATOM 515 C CA . ARG A 1 68 ? 14.019 0.987 0.603 1.00 95.62 68 ARG A CA 1
ATOM 516 C C . ARG A 1 68 ? 14.401 -0.432 0.178 1.00 95.62 68 ARG A C 1
ATOM 518 O O . ARG A 1 68 ? 15.025 -1.136 0.966 1.00 95.62 68 ARG A O 1
ATOM 525 N N . LEU A 1 69 ? 14.064 -0.825 -1.052 1.00 94.44 69 LEU A N 1
ATOM 526 C CA . LEU A 1 69 ? 14.363 -2.144 -1.610 1.00 94.44 69 LEU A CA 1
ATOM 527 C C . LEU A 1 69 ? 15.830 -2.284 -2.057 1.00 94.44 69 LEU A C 1
ATOM 529 O O . LEU A 1 69 ? 16.504 -3.231 -1.668 1.00 94.44 69 LEU A O 1
ATOM 533 N N . LEU A 1 70 ? 16.322 -1.338 -2.861 1.00 94.50 70 LEU A N 1
ATOM 534 C CA . LEU A 1 70 ? 17.665 -1.293 -3.451 1.00 94.50 70 LEU A CA 1
ATOM 535 C C . LEU A 1 70 ? 18.236 0.136 -3.359 1.00 94.50 70 LEU A C 1
ATOM 537 O O . LEU A 1 70 ? 18.265 0.863 -4.357 1.00 94.50 70 LEU A O 1
ATOM 541 N N . PRO A 1 71 ? 18.730 0.559 -2.179 1.00 93.69 71 PRO A N 1
ATOM 542 C CA . PRO A 1 71 ? 19.216 1.925 -1.960 1.00 93.69 71 PRO A CA 1
ATOM 543 C C . PRO A 1 71 ? 20.309 2.353 -2.944 1.00 93.69 71 PRO A C 1
ATOM 545 O O . PRO A 1 71 ? 20.403 3.525 -3.306 1.00 93.69 71 PRO A O 1
ATOM 548 N N . THR A 1 72 ? 21.134 1.397 -3.377 1.00 92.31 72 THR A N 1
ATOM 549 C CA . THR A 1 72 ? 22.251 1.633 -4.288 1.00 92.31 72 THR A CA 1
ATOM 550 C C . THR A 1 72 ? 21.835 1.761 -5.740 1.00 92.31 72 THR A C 1
ATOM 552 O O . THR A 1 72 ? 22.636 2.273 -6.494 1.00 92.31 72 THR A O 1
ATOM 555 N N . HIS A 1 73 ? 20.640 1.327 -6.152 1.00 93.38 73 HIS A N 1
ATOM 556 C CA . HIS A 1 73 ? 20.261 1.221 -7.572 1.00 93.38 73 HIS A CA 1
ATOM 557 C C . HIS A 1 73 ? 19.291 2.304 -8.034 1.00 93.38 73 HIS A C 1
ATOM 559 O O . HIS A 1 73 ? 18.789 2.242 -9.151 1.00 93.38 73 HIS A O 1
ATOM 565 N N . LEU A 1 74 ? 19.028 3.313 -7.203 1.00 93.31 74 LEU A N 1
ATOM 566 C CA . LEU A 1 74 ? 18.007 4.322 -7.488 1.00 93.31 74 LEU A CA 1
ATOM 567 C C . LEU A 1 74 ? 18.237 5.051 -8.824 1.00 93.31 74 LEU A C 1
ATOM 569 O O . LEU A 1 74 ? 17.274 5.316 -9.532 1.00 93.31 74 LEU A O 1
ATOM 573 N N . SER A 1 75 ? 19.492 5.341 -9.188 1.00 93.00 75 SER A N 1
ATOM 574 C CA . SER A 1 75 ? 19.829 5.996 -10.464 1.00 93.00 75 SER A CA 1
ATOM 575 C C . SER A 1 75 ? 19.799 5.061 -11.673 1.00 93.00 75 SER A C 1
ATOM 577 O O . SER A 1 75 ? 19.838 5.542 -12.798 1.00 93.00 75 SER A O 1
ATOM 579 N N . SER A 1 76 ? 19.739 3.742 -11.462 1.00 94.81 76 SER A N 1
ATOM 580 C CA . SER A 1 76 ? 19.685 2.755 -12.547 1.00 94.81 76 SER A CA 1
ATOM 581 C C . SER A 1 76 ? 18.281 2.609 -13.146 1.00 94.81 76 SER A C 1
ATOM 583 O O . SER A 1 76 ? 18.145 1.998 -14.207 1.00 94.81 76 SER A O 1
ATOM 585 N N . PHE A 1 77 ? 17.250 3.163 -12.496 1.00 96.31 77 PHE A N 1
ATOM 586 C CA . PHE A 1 77 ? 15.856 3.057 -12.924 1.00 96.31 77 PHE A CA 1
ATOM 587 C C . PHE A 1 77 ? 15.234 4.424 -13.213 1.00 96.31 77 PHE A C 1
ATOM 589 O O . PHE A 1 77 ? 15.196 5.297 -12.347 1.00 96.31 77 PHE A O 1
ATOM 596 N N . GLU A 1 78 ? 14.659 4.563 -14.404 1.00 97.00 78 GLU A N 1
ATOM 597 C CA . GLU A 1 78 ? 13.768 5.669 -14.760 1.00 97.00 78 GLU A CA 1
ATOM 598 C C . GLU A 1 78 ? 12.316 5.208 -14.591 1.00 97.00 78 GLU A C 1
ATOM 600 O O . GLU A 1 78 ? 11.900 4.230 -15.215 1.00 97.00 78 GLU A O 1
ATOM 605 N N . LEU A 1 79 ? 11.546 5.889 -13.740 1.00 98.25 79 LEU A N 1
ATOM 606 C CA . LEU A 1 79 ? 10.169 5.514 -13.395 1.00 98.25 79 LEU A CA 1
ATOM 607 C C . LEU A 1 79 ? 9.207 6.608 -13.861 1.00 98.25 79 LEU A C 1
ATOM 609 O O . LEU A 1 79 ? 9.393 7.762 -13.479 1.00 98.25 79 LEU A O 1
ATOM 613 N N . GLU A 1 80 ? 8.197 6.244 -14.653 1.00 98.06 80 GLU A N 1
ATOM 614 C CA . GLU A 1 80 ? 7.271 7.195 -15.288 1.00 98.06 80 GLU A CA 1
ATOM 615 C C . GLU A 1 80 ? 5.821 6.694 -15.219 1.00 98.06 80 GLU A C 1
ATOM 617 O O . GLU A 1 80 ? 5.518 5.559 -15.603 1.00 98.06 80 GLU A O 1
ATOM 622 N N . ILE A 1 81 ? 4.907 7.551 -14.765 1.00 97.94 81 ILE A N 1
ATOM 623 C CA . ILE A 1 81 ? 3.468 7.278 -14.814 1.00 97.94 81 ILE A CA 1
ATOM 624 C C . ILE A 1 81 ? 2.923 7.622 -16.202 1.00 97.94 81 ILE A C 1
ATOM 626 O O . ILE A 1 81 ? 3.166 8.704 -16.733 1.00 97.94 81 ILE A O 1
ATOM 630 N N . VAL A 1 82 ? 2.141 6.709 -16.779 1.00 96.62 82 VAL A N 1
ATOM 631 C CA . VAL A 1 82 ? 1.505 6.875 -18.094 1.00 96.62 82 VAL A CA 1
ATOM 632 C C . VAL A 1 82 ? -0.005 6.687 -18.034 1.00 96.62 82 VAL A C 1
ATOM 634 O O . VAL A 1 82 ? -0.540 6.072 -17.113 1.00 96.62 82 VAL A O 1
ATOM 637 N N . THR A 1 83 ? -0.712 7.202 -19.039 1.00 94.12 83 THR A N 1
ATOM 638 C CA . THR A 1 83 ? -2.152 6.964 -19.178 1.00 94.12 83 THR A CA 1
ATOM 639 C C . THR A 1 83 ? -2.427 5.540 -19.662 1.00 94.12 83 THR A C 1
ATOM 641 O O . THR A 1 83 ? -1.573 4.884 -20.267 1.00 94.12 83 THR A O 1
ATOM 644 N N . LYS A 1 84 ? -3.654 5.056 -19.433 1.00 91.19 84 LYS A N 1
ATOM 645 C CA . LYS A 1 84 ? -4.092 3.732 -19.904 1.00 91.19 84 LYS A CA 1
ATOM 646 C C . LYS A 1 84 ? -4.056 3.600 -21.431 1.00 91.19 84 LYS A C 1
ATOM 648 O O . LYS A 1 84 ? -3.961 2.481 -21.924 1.00 91.19 84 LYS A O 1
ATOM 653 N N . ASP A 1 85 ? -4.072 4.698 -22.186 1.00 91.69 85 ASP A N 1
ATOM 654 C CA . ASP A 1 85 ? -4.004 4.671 -23.656 1.00 91.69 85 ASP A CA 1
ATOM 655 C C . ASP A 1 85 ? -2.700 4.038 -24.153 1.00 91.69 85 ASP A C 1
ATOM 657 O O . ASP A 1 85 ? -2.704 3.253 -25.099 1.00 91.69 85 ASP A O 1
ATOM 661 N N . VAL A 1 86 ? -1.595 4.287 -23.440 1.00 90.75 86 VAL A N 1
ATOM 662 C CA . VAL A 1 86 ? -0.284 3.664 -23.702 1.00 90.75 86 VAL A CA 1
ATOM 663 C C . VAL A 1 86 ? -0.333 2.141 -23.516 1.00 90.75 86 VAL A C 1
ATOM 665 O O . VAL A 1 86 ? 0.442 1.402 -24.120 1.00 90.75 86 VAL A O 1
ATOM 668 N N . CYS A 1 87 ? -1.276 1.671 -22.703 1.00 89.56 87 CYS A N 1
ATOM 669 C CA . CYS A 1 87 ? -1.512 0.277 -22.358 1.00 89.56 87 CYS A CA 1
ATOM 670 C C . CYS A 1 87 ? -2.721 -0.332 -23.098 1.00 89.56 87 CYS A C 1
ATOM 672 O O . CYS A 1 87 ? -3.199 -1.397 -22.700 1.00 89.56 87 CYS A O 1
ATOM 674 N N . GLY A 1 88 ? -3.251 0.324 -24.139 1.00 87.44 88 GLY A N 1
ATOM 675 C CA . GLY A 1 88 ? -4.414 -0.163 -24.892 1.00 87.44 88 GLY A CA 1
ATOM 676 C C . GLY A 1 88 ? -5.733 -0.108 -24.112 1.00 87.44 88 GLY A C 1
ATOM 677 O O . GLY A 1 88 ? -6.579 -0.976 -24.290 1.00 87.44 88 GLY A O 1
ATOM 678 N N . GLY A 1 89 ? -5.887 0.869 -23.215 1.00 87.81 89 GLY A N 1
ATOM 679 C CA . GLY A 1 89 ? -7.085 1.078 -22.391 1.00 87.81 89 GLY A CA 1
ATOM 680 C C . GLY A 1 89 ? -7.078 0.342 -21.046 1.00 87.81 89 GLY A C 1
ATOM 681 O O . GLY A 1 89 ? -7.952 0.577 -20.212 1.00 87.81 89 GLY A O 1
ATOM 682 N N . TYR A 1 90 ? -6.071 -0.493 -20.787 1.00 89.12 90 TYR A N 1
ATOM 683 C CA . TYR A 1 90 ? -5.942 -1.268 -19.551 1.00 89.12 90 TYR A CA 1
ATOM 684 C C . TYR A 1 90 ? -4.877 -0.691 -18.621 1.00 89.12 90 TYR A C 1
ATOM 686 O O . TYR A 1 90 ? -4.027 0.094 -19.026 1.00 89.12 90 TYR A O 1
ATOM 694 N N . SER A 1 91 ? -4.895 -1.100 -17.355 1.00 92.81 91 SER A N 1
ATOM 695 C CA . SER A 1 91 ? -3.761 -0.852 -16.466 1.00 92.81 91 SER A CA 1
ATOM 696 C C . SER A 1 91 ? -2.618 -1.809 -16.793 1.00 92.81 91 SER A C 1
ATOM 698 O O . SER A 1 91 ? -2.848 -3.005 -16.987 1.00 92.81 91 SER A O 1
ATOM 700 N N . CYS A 1 92 ? -1.393 -1.299 -16.883 1.00 95.94 92 CYS A N 1
ATOM 701 C CA . CYS A 1 92 ? -0.229 -2.098 -17.252 1.00 95.94 92 CYS A CA 1
ATOM 702 C C . CYS A 1 92 ? 1.069 -1.521 -16.688 1.00 95.94 92 CYS A C 1
ATOM 704 O O . CYS A 1 92 ? 1.104 -0.380 -16.219 1.00 95.94 92 CYS A O 1
ATOM 706 N N . PHE A 1 93 ? 2.138 -2.310 -16.791 1.00 97.56 93 PHE A N 1
ATOM 707 C CA . PHE A 1 93 ? 3.503 -1.802 -16.749 1.00 97.56 93 PHE A CA 1
ATOM 708 C C . PHE A 1 93 ? 4.272 -2.183 -18.015 1.00 97.56 93 PHE A C 1
ATOM 710 O O . PHE A 1 93 ? 4.007 -3.216 -18.637 1.00 97.56 93 PHE A O 1
ATOM 717 N N . GLN A 1 94 ? 5.236 -1.345 -18.388 1.00 97.56 94 GLN A N 1
ATOM 718 C CA . GLN A 1 94 ? 6.143 -1.549 -19.512 1.00 97.56 94 GLN A CA 1
ATOM 719 C C . GLN A 1 94 ? 7.587 -1.407 -19.049 1.00 97.56 94 GLN A C 1
ATOM 721 O O . GLN A 1 94 ? 7.894 -0.522 -18.255 1.00 97.56 94 GLN A O 1
ATOM 726 N N . ILE A 1 95 ? 8.472 -2.261 -19.555 1.00 97.94 95 ILE A N 1
ATOM 727 C CA . ILE A 1 95 ? 9.901 -2.261 -19.241 1.00 97.94 95 ILE A CA 1
ATOM 728 C C . ILE A 1 95 ? 10.676 -2.158 -20.551 1.00 97.94 95 ILE A C 1
ATOM 730 O O . ILE A 1 95 ? 10.447 -2.938 -21.477 1.00 97.94 95 ILE A O 1
ATOM 734 N N . SER A 1 96 ? 11.608 -1.215 -20.625 1.00 96.81 96 SER A N 1
ATOM 735 C CA . SER A 1 96 ? 12.470 -1.009 -21.790 1.00 96.81 96 SER A CA 1
ATOM 736 C C . SER A 1 96 ? 13.905 -0.713 -21.373 1.00 96.81 96 SER A C 1
ATOM 738 O O . SER A 1 96 ? 14.146 -0.114 -20.323 1.00 96.81 96 SER A O 1
ATOM 740 N N . ASN A 1 97 ? 14.856 -1.086 -22.226 1.00 95.25 97 ASN A N 1
ATOM 741 C CA . ASN A 1 97 ? 16.261 -0.748 -22.030 1.00 95.25 97 ASN A CA 1
ATOM 742 C C . ASN A 1 97 ? 16.509 0.732 -22.334 1.00 95.25 97 ASN A C 1
ATOM 744 O O . ASN A 1 97 ? 15.974 1.274 -23.301 1.00 95.25 97 ASN A O 1
ATOM 748 N N . MET A 1 98 ? 17.374 1.360 -21.548 1.00 92.25 98 MET A N 1
ATOM 749 C CA . MET A 1 98 ? 17.916 2.686 -21.818 1.00 92.25 98 MET A CA 1
ATOM 750 C C . MET A 1 98 ? 19.353 2.552 -22.328 1.00 92.25 98 MET A C 1
ATOM 752 O O . MET A 1 98 ? 20.112 1.674 -21.908 1.00 92.25 98 MET A O 1
ATOM 756 N N . ASN A 1 99 ? 19.746 3.429 -23.250 1.00 84.19 99 ASN A N 1
ATOM 757 C CA . ASN A 1 99 ? 21.131 3.510 -23.704 1.00 84.19 99 ASN A CA 1
ATOM 758 C C . ASN A 1 99 ? 21.937 4.307 -22.678 1.00 84.19 99 ASN A C 1
ATOM 760 O O . ASN A 1 99 ? 22.107 5.514 -22.814 1.00 84.19 99 ASN A O 1
ATOM 764 N N . SER A 1 100 ? 22.377 3.614 -21.632 1.00 77.31 100 SER A N 1
ATOM 765 C CA . SER A 1 100 ? 23.221 4.182 -20.587 1.00 77.31 100 SER A CA 1
ATOM 766 C C . SER A 1 100 ? 24.679 4.199 -21.046 1.00 77.31 100 SER A C 1
ATOM 768 O O . SER A 1 100 ? 25.236 3.162 -21.410 1.00 77.31 100 SER A O 1
ATOM 770 N N . SER A 1 101 ? 25.290 5.383 -21.055 1.00 71.19 101 SER A N 1
ATOM 771 C CA . SER A 1 101 ? 26.713 5.583 -21.371 1.00 71.19 101 SER A CA 1
ATOM 772 C C . SER A 1 101 ? 27.567 5.734 -20.106 1.00 71.19 101 SER A C 1
ATOM 774 O O . SER A 1 101 ? 28.794 5.812 -20.184 1.00 71.19 101 SER A O 1
ATOM 776 N N . SER A 1 102 ? 26.933 5.784 -18.928 1.00 73.75 102 SER A N 1
ATOM 777 C CA . SER A 1 102 ? 27.566 6.040 -17.634 1.00 73.75 102 SER A CA 1
ATOM 778 C C . SER A 1 102 ? 26.860 5.287 -16.508 1.00 73.75 102 SER A C 1
ATOM 780 O O . SER A 1 102 ? 25.644 5.181 -16.488 1.00 73.75 102 SER A O 1
ATOM 782 N N . ILE A 1 103 ? 27.606 4.862 -15.483 1.00 73.62 103 ILE A N 1
ATOM 783 C CA . ILE A 1 103 ? 27.070 4.166 -14.290 1.00 73.62 103 ILE A CA 1
ATOM 784 C C . ILE A 1 103 ? 25.989 4.995 -13.555 1.00 73.62 103 ILE A C 1
ATOM 786 O O . ILE A 1 103 ? 25.194 4.455 -12.789 1.00 73.62 103 ILE A O 1
ATOM 790 N N . LYS A 1 104 ? 25.951 6.317 -13.772 1.00 74.94 104 LYS A N 1
ATOM 791 C CA . LYS A 1 104 ? 24.962 7.225 -13.168 1.00 74.94 104 LYS A CA 1
ATOM 792 C C . LYS A 1 104 ? 23.710 7.449 -14.019 1.00 74.94 104 LYS A C 1
ATOM 794 O O . LYS A 1 104 ? 22.807 8.140 -13.555 1.00 74.94 104 LYS A O 1
ATOM 799 N N . GLU A 1 105 ? 23.667 6.923 -15.237 1.00 85.31 105 GLU A N 1
ATOM 800 C CA . GLU A 1 105 ? 22.515 7.037 -16.127 1.00 85.31 105 GLU A CA 1
ATOM 801 C C . GLU A 1 105 ? 21.599 5.816 -15.983 1.00 85.31 105 GLU A C 1
ATOM 803 O O . GLU A 1 105 ? 22.096 4.699 -15.790 1.00 85.31 105 GLU A O 1
ATOM 808 N N . PRO A 1 106 ? 20.273 6.002 -16.099 1.00 91.06 106 PRO A N 1
ATOM 809 C CA . PRO A 1 106 ? 19.322 4.909 -15.983 1.00 91.06 106 PRO A CA 1
ATOM 810 C C . PRO A 1 106 ? 19.584 3.851 -17.054 1.00 91.06 106 PRO A C 1
ATOM 812 O O . PRO A 1 106 ? 19.764 4.160 -18.229 1.00 91.06 106 PRO A O 1
ATOM 815 N N . GLU A 1 107 ? 19.586 2.591 -16.631 1.00 93.81 107 GLU A N 1
ATOM 816 C CA . GLU A 1 107 ? 19.784 1.413 -17.481 1.00 93.81 107 GLU A CA 1
ATOM 817 C C . GLU A 1 107 ? 18.439 0.834 -17.920 1.00 93.81 107 GLU A C 1
ATOM 819 O O . GLU A 1 107 ? 18.293 0.337 -19.038 1.00 93.81 107 GLU A O 1
ATOM 824 N N . ILE A 1 108 ? 17.441 0.929 -17.039 1.00 96.62 108 ILE A N 1
ATOM 825 C CA . ILE A 1 108 ? 16.112 0.361 -17.221 1.00 96.62 108 ILE A CA 1
ATOM 826 C C . ILE A 1 108 ? 15.077 1.458 -17.023 1.00 96.62 108 ILE A C 1
ATOM 828 O O . ILE A 1 108 ? 15.107 2.198 -16.041 1.00 96.62 108 ILE A O 1
ATOM 832 N N . LYS A 1 109 ? 14.126 1.541 -17.948 1.00 97.25 109 LYS A N 1
ATOM 833 C CA . LYS A 1 109 ? 12.962 2.411 -17.825 1.00 97.25 109 LYS A CA 1
ATOM 834 C C . LYS A 1 109 ? 11.719 1.572 -17.584 1.00 97.25 109 LYS A C 1
ATOM 836 O O . LYS A 1 109 ? 11.470 0.621 -18.324 1.00 97.25 109 LYS A O 1
ATOM 841 N N . ILE A 1 110 ? 10.954 1.932 -16.558 1.00 98.31 110 ILE A N 1
ATOM 842 C CA . ILE A 1 110 ? 9.701 1.274 -16.194 1.00 98.31 110 ILE A CA 1
ATOM 843 C C . ILE A 1 110 ? 8.584 2.308 -16.223 1.00 98.31 110 ILE A C 1
ATOM 845 O O . ILE A 1 110 ? 8.596 3.284 -15.473 1.00 98.31 110 ILE A O 1
ATOM 849 N N . LYS A 1 111 ? 7.607 2.074 -17.094 1.00 98.19 111 LYS A N 1
ATOM 850 C CA . LYS A 1 111 ? 6.379 2.861 -17.173 1.00 98.19 111 LYS A CA 1
ATOM 851 C C . LYS A 1 111 ? 5.237 2.089 -16.538 1.00 98.19 111 LYS A C 1
ATOM 853 O O . LYS A 1 111 ? 5.205 0.865 -16.648 1.00 98.19 111 LYS A O 1
ATOM 858 N N . GLY A 1 112 ? 4.280 2.770 -15.924 1.00 97.81 112 GLY A N 1
ATOM 859 C CA . GLY A 1 112 ? 3.082 2.111 -15.411 1.00 97.81 112 GLY A CA 1
ATOM 860 C C . GLY A 1 112 ? 1.903 3.053 -15.260 1.00 97.81 112 GLY A C 1
ATOM 861 O O . GLY A 1 112 ? 2.073 4.266 -15.191 1.00 97.81 112 GLY A O 1
ATOM 862 N N . THR A 1 113 ? 0.695 2.498 -15.214 1.00 96.38 113 THR A N 1
ATOM 863 C CA . THR A 1 113 ? -0.522 3.312 -15.051 1.00 96.38 113 THR A CA 1
ATOM 864 C C . THR A 1 113 ? -0.726 3.840 -13.636 1.00 96.38 113 THR A C 1
ATOM 866 O O . THR A 1 113 ? -1.423 4.831 -13.435 1.00 96.38 113 THR A O 1
ATOM 869 N N . THR A 1 114 ? -0.117 3.181 -12.654 1.00 96.81 114 THR A N 1
ATOM 870 C CA . THR A 1 114 ? -0.099 3.581 -11.245 1.00 96.81 114 THR A CA 1
ATOM 871 C C . THR A 1 114 ? 1.264 3.267 -10.633 1.00 96.81 114 THR A C 1
ATOM 873 O O . THR A 1 114 ? 2.036 2.476 -11.185 1.00 96.81 114 THR A O 1
ATOM 876 N N . ALA A 1 115 ? 1.560 3.833 -9.464 1.00 98.06 115 ALA A N 1
ATOM 877 C CA . ALA A 1 115 ? 2.773 3.493 -8.720 1.00 98.06 115 ALA A CA 1
ATOM 878 C C . ALA A 1 115 ? 2.842 1.999 -8.350 1.00 98.06 115 ALA A C 1
ATOM 880 O O . ALA A 1 115 ? 3.922 1.412 -8.400 1.00 98.06 115 ALA A O 1
ATOM 881 N N . VAL A 1 116 ? 1.704 1.363 -8.048 1.00 97.88 116 VAL A N 1
ATOM 882 C CA . VAL A 1 116 ? 1.598 -0.096 -7.854 1.00 97.88 116 VAL A CA 1
ATOM 883 C C . VAL A 1 116 ? 2.004 -0.864 -9.113 1.00 97.88 116 VAL A C 1
ATOM 885 O O . VAL A 1 116 ? 2.707 -1.870 -9.014 1.00 97.88 116 VAL A O 1
ATOM 888 N N . ASP A 1 117 ? 1.607 -0.404 -10.300 1.00 97.75 117 ASP A N 1
ATOM 889 C CA . ASP A 1 117 ? 1.987 -1.069 -11.552 1.00 97.75 117 ASP A CA 1
ATOM 890 C C . ASP A 1 117 ? 3.490 -0.924 -11.818 1.00 97.75 117 ASP A C 1
ATOM 892 O O . ASP A 1 117 ? 4.148 -1.901 -12.173 1.00 97.75 117 ASP A O 1
ATOM 896 N N . ILE A 1 118 ? 4.066 0.252 -11.549 1.00 98.50 118 ILE A N 1
ATOM 897 C CA . ILE A 1 118 ? 5.521 0.455 -11.620 1.00 98.50 118 ILE A CA 1
ATOM 898 C C . ILE A 1 118 ? 6.244 -0.453 -10.614 1.00 98.50 118 ILE A C 1
ATOM 900 O O . ILE A 1 118 ? 7.207 -1.124 -10.981 1.00 98.50 118 ILE A O 1
ATOM 904 N N . ALA A 1 119 ? 5.777 -0.526 -9.364 1.00 98.44 119 ALA A N 1
ATOM 905 C CA . ALA A 1 119 ? 6.351 -1.400 -8.339 1.00 98.44 119 ALA A CA 1
ATOM 906 C C . ALA A 1 119 ? 6.272 -2.882 -8.745 1.00 98.44 119 ALA A C 1
ATOM 908 O O . ALA A 1 119 ? 7.241 -3.624 -8.585 1.00 98.44 119 ALA A O 1
ATOM 909 N N . SER A 1 120 ? 5.159 -3.298 -9.348 1.00 97.94 120 SER A N 1
ATOM 910 C CA . SER A 1 120 ? 5.001 -4.640 -9.917 1.00 97.94 120 SER A CA 1
ATOM 911 C C . SER A 1 120 ? 5.982 -4.893 -11.059 1.00 97.94 120 SER A C 1
ATOM 913 O O . SER A 1 120 ? 6.555 -5.976 -11.141 1.00 97.94 120 SER A O 1
ATOM 915 N N . GLY A 1 121 ? 6.227 -3.890 -11.907 1.00 97.88 121 GLY A N 1
ATOM 916 C CA . GLY A 1 121 ? 7.239 -3.942 -12.961 1.00 97.88 121 GLY A CA 1
ATOM 917 C C . GLY A 1 121 ? 8.659 -4.073 -12.411 1.00 97.88 121 GLY A C 1
ATOM 918 O O . GLY A 1 121 ? 9.430 -4.893 -12.908 1.00 97.88 121 GLY A O 1
ATOM 919 N N . ILE A 1 122 ? 8.989 -3.345 -11.337 1.00 98.00 122 ILE A N 1
ATOM 920 C CA . ILE A 1 122 ? 10.260 -3.500 -10.609 1.00 98.00 122 ILE A CA 1
ATOM 921 C C . ILE A 1 122 ? 10.380 -4.936 -10.097 1.00 98.00 122 ILE A C 1
ATOM 923 O O . ILE A 1 122 ? 11.371 -5.607 -10.373 1.00 98.00 122 ILE A O 1
ATOM 927 N N . HIS A 1 123 ? 9.367 -5.443 -9.392 1.00 97.75 123 HIS A N 1
ATOM 928 C CA . HIS A 1 123 ? 9.387 -6.805 -8.862 1.00 97.75 123 HIS A CA 1
ATOM 929 C C . HIS A 1 123 ? 9.511 -7.855 -9.973 1.00 97.75 123 HIS A C 1
ATOM 931 O O . HIS A 1 123 ? 10.312 -8.782 -9.850 1.00 97.75 123 HIS A O 1
ATOM 937 N N . TRP A 1 124 ? 8.777 -7.692 -11.078 1.00 97.44 124 TRP A N 1
ATOM 938 C CA . TRP A 1 124 ? 8.871 -8.559 -12.249 1.00 97.44 124 TRP A CA 1
ATOM 939 C C . TRP A 1 124 ? 10.298 -8.575 -12.803 1.00 97.44 124 TRP A C 1
ATOM 941 O O . TRP A 1 124 ? 10.882 -9.645 -12.971 1.00 97.44 124 TRP A O 1
ATOM 951 N N . TYR A 1 125 ? 10.888 -7.399 -13.023 1.00 97.62 125 TYR A N 1
ATOM 952 C CA . TYR A 1 125 ? 12.248 -7.271 -13.536 1.00 97.62 125 TYR A CA 1
ATOM 953 C C . TYR A 1 125 ? 13.257 -7.964 -12.616 1.00 97.62 125 TYR A C 1
ATOM 955 O O . TYR A 1 125 ? 14.026 -8.817 -13.056 1.00 97.62 125 TYR A O 1
ATOM 963 N N . LEU A 1 126 ? 13.198 -7.678 -11.315 1.00 97.00 126 LEU A N 1
ATOM 964 C CA . LEU A 1 126 ? 14.094 -8.288 -10.338 1.00 97.00 126 LEU A CA 1
ATOM 965 C C . LEU A 1 126 ? 13.943 -9.812 -10.286 1.00 97.00 126 LEU A C 1
ATOM 967 O O . LEU A 1 126 ? 14.944 -10.522 -10.217 1.00 97.00 126 LEU A O 1
ATOM 971 N N . LYS A 1 127 ? 12.713 -10.323 -10.368 1.00 96.00 127 LYS A N 1
ATOM 972 C CA . LYS A 1 127 ? 12.436 -11.759 -10.331 1.00 96.00 127 LYS A CA 1
ATOM 973 C C . LYS A 1 127 ? 12.932 -12.483 -11.578 1.00 96.00 127 LYS A C 1
ATOM 975 O O . LYS A 1 127 ? 13.621 -13.493 -11.465 1.00 96.00 127 LYS A O 1
ATOM 980 N N . TYR A 1 128 ? 12.568 -11.992 -12.759 1.00 95.81 128 TYR A N 1
ATOM 981 C CA . TYR A 1 128 ? 12.781 -12.724 -14.009 1.00 95.81 128 TYR A CA 1
ATOM 982 C C . TYR A 1 128 ? 14.094 -12.379 -14.712 1.00 95.81 128 TYR A C 1
ATOM 984 O O . TYR A 1 128 ? 14.625 -13.233 -15.412 1.00 95.81 128 TYR A O 1
ATOM 992 N N . GLN A 1 129 ? 14.627 -11.168 -14.525 1.00 95.81 129 GLN A N 1
ATOM 993 C CA . GLN A 1 129 ? 15.901 -10.752 -15.125 1.00 95.81 129 GLN A CA 1
ATOM 994 C C . GLN A 1 129 ? 17.069 -10.896 -14.151 1.00 95.81 129 GLN A C 1
ATOM 996 O O . GLN A 1 129 ? 18.141 -11.347 -14.543 1.00 95.81 129 GLN A O 1
ATOM 1001 N N . CYS A 1 130 ? 16.865 -10.565 -12.873 1.00 95.75 130 CYS A N 1
ATOM 1002 C CA . CYS A 1 130 ? 17.936 -10.608 -11.872 1.00 95.75 130 CYS A CA 1
ATOM 1003 C C . CYS A 1 130 ? 17.913 -11.864 -10.987 1.00 95.75 130 CYS A C 1
ATOM 1005 O O . CYS A 1 130 ? 18.791 -12.014 -10.140 1.00 95.75 130 CYS A O 1
ATOM 1007 N N . GLY A 1 131 ? 16.920 -12.750 -11.122 1.00 94.94 131 GLY A N 1
ATOM 1008 C CA . GLY A 1 131 ? 16.796 -13.961 -10.299 1.00 94.94 131 GLY A CA 1
ATOM 1009 C C . GLY A 1 131 ? 16.557 -13.697 -8.807 1.00 94.94 131 GLY A C 1
ATOM 1010 O O . GLY A 1 131 ? 16.854 -14.559 -7.982 1.00 94.94 131 GLY A O 1
ATOM 1011 N N . ALA A 1 132 ? 16.066 -12.509 -8.447 1.00 95.56 132 ALA A N 1
ATOM 1012 C CA . ALA A 1 132 ? 15.799 -12.135 -7.064 1.00 95.56 132 ALA A CA 1
ATOM 1013 C C . ALA A 1 132 ? 14.451 -12.687 -6.570 1.00 95.56 132 ALA A C 1
ATOM 1015 O O . ALA A 1 132 ? 13.533 -12.956 -7.346 1.00 95.56 132 ALA A O 1
ATOM 1016 N N . HIS A 1 133 ? 14.300 -12.806 -5.253 1.00 93.56 133 HIS A N 1
ATOM 1017 C CA . HIS A 1 133 ? 13.056 -13.237 -4.620 1.00 93.56 133 HIS A CA 1
ATOM 1018 C C . HIS A 1 133 ? 12.697 -12.331 -3.442 1.00 93.56 133 HIS A C 1
ATOM 1020 O O . HIS A 1 133 ? 13.551 -12.006 -2.621 1.00 93.56 133 HIS A O 1
ATOM 1026 N N . ILE A 1 134 ? 11.427 -11.932 -3.342 1.00 92.38 134 ILE A N 1
ATOM 1027 C CA . ILE A 1 134 ? 10.934 -11.038 -2.289 1.00 92.38 134 ILE A CA 1
ATOM 1028 C C . ILE A 1 134 ? 9.722 -11.687 -1.619 1.00 92.38 134 ILE A C 1
ATOM 1030 O O . ILE A 1 134 ? 8.682 -11.893 -2.243 1.00 92.38 134 ILE A O 1
ATOM 1034 N N . SER A 1 135 ? 9.851 -11.987 -0.331 1.00 88.56 135 SER A N 1
ATOM 1035 C CA . SER A 1 135 ? 8.789 -12.543 0.512 1.00 88.56 135 SER A CA 1
ATOM 1036 C C . SER A 1 135 ? 8.826 -11.925 1.910 1.00 88.56 135 SER A C 1
ATOM 1038 O O . SER A 1 135 ? 9.701 -11.109 2.205 1.00 88.56 135 SER A O 1
ATOM 1040 N N . TRP A 1 136 ? 7.890 -12.301 2.784 1.00 85.44 136 TRP A N 1
ATOM 1041 C CA . TRP A 1 136 ? 7.958 -11.891 4.185 1.00 85.44 136 TRP A CA 1
ATOM 1042 C C . TRP A 1 136 ? 9.203 -12.450 4.871 1.00 85.44 136 TRP A C 1
ATOM 1044 O O . TRP A 1 136 ? 9.641 -13.565 4.581 1.00 85.44 136 TRP A O 1
ATOM 1054 N N . ASP A 1 137 ? 9.720 -11.702 5.848 1.00 79.50 137 ASP A N 1
ATOM 1055 C CA . ASP A 1 137 ? 10.931 -12.050 6.604 1.00 79.50 137 ASP A CA 1
ATOM 1056 C C . ASP A 1 137 ? 10.870 -13.490 7.165 1.00 79.50 137 ASP A C 1
ATOM 1058 O O . ASP A 1 137 ? 11.855 -14.223 7.110 1.00 79.50 137 ASP A O 1
ATOM 1062 N N . LYS A 1 138 ? 9.689 -13.955 7.606 1.00 75.44 138 LYS A N 1
ATOM 1063 C CA . LYS A 1 138 ? 9.495 -15.318 8.139 1.00 75.44 138 LYS A CA 1
ATOM 1064 C C . LYS A 1 138 ? 9.318 -16.428 7.099 1.00 75.44 138 LYS A C 1
ATOM 1066 O O . LYS A 1 138 ? 9.403 -17.597 7.463 1.00 75.44 138 LYS A O 1
ATOM 1071 N N . THR A 1 139 ? 9.070 -16.102 5.833 1.00 76.75 139 THR A N 1
ATOM 1072 C CA . THR A 1 139 ? 8.862 -17.085 4.750 1.00 76.75 139 THR A CA 1
ATOM 1073 C C . THR A 1 139 ? 10.056 -17.190 3.799 1.00 76.75 139 THR A C 1
ATOM 1075 O O . THR A 1 139 ? 9.938 -17.796 2.740 1.00 76.75 139 THR A O 1
ATOM 1078 N N . GLY A 1 140 ? 11.199 -16.602 4.161 1.00 75.88 140 GLY A N 1
ATOM 1079 C CA . GLY A 1 140 ? 12.415 -16.592 3.341 1.00 75.88 140 GLY A CA 1
ATOM 1080 C C . GLY A 1 140 ? 12.961 -15.195 3.050 1.00 75.88 140 GLY A C 1
ATOM 1081 O O . GLY A 1 140 ? 14.046 -15.083 2.484 1.00 75.88 140 GLY A O 1
ATOM 1082 N N . GLY A 1 141 ? 12.241 -14.143 3.451 1.00 85.69 141 GLY A N 1
ATOM 1083 C CA . GLY A 1 141 ? 12.673 -12.755 3.346 1.00 85.69 141 GLY A CA 1
ATOM 1084 C C . GLY A 1 141 ? 12.989 -12.328 1.917 1.00 85.69 141 GLY A C 1
ATOM 1085 O O . GLY A 1 141 ? 12.348 -12.760 0.951 1.00 85.69 141 GLY A O 1
ATOM 1086 N N . MET A 1 142 ? 13.982 -11.451 1.807 1.00 89.19 142 MET A N 1
ATOM 1087 C CA . MET A 1 142 ? 14.428 -10.840 0.564 1.00 89.19 142 MET A CA 1
ATOM 1088 C C . MET A 1 142 ? 15.784 -11.414 0.143 1.00 89.19 142 MET A C 1
ATOM 1090 O O . MET A 1 142 ? 16.787 -11.216 0.822 1.00 89.19 142 MET A O 1
ATOM 1094 N N . GLN A 1 143 ? 15.810 -12.090 -1.003 1.00 91.88 143 GLN A N 1
ATOM 1095 C CA . GLN A 1 143 ? 17.002 -12.662 -1.620 1.00 91.88 143 GLN A CA 1
ATOM 1096 C C . GLN A 1 143 ? 17.350 -11.858 -2.870 1.00 91.88 143 GLN A C 1
ATOM 1098 O O . GLN A 1 143 ? 16.804 -12.083 -3.947 1.00 91.88 143 GLN A O 1
ATOM 1103 N N . ILE A 1 144 ? 18.233 -10.876 -2.697 1.00 92.56 144 ILE A N 1
ATOM 1104 C CA . ILE A 1 144 ? 18.598 -9.880 -3.720 1.00 92.56 144 ILE A CA 1
ATOM 1105 C C . ILE A 1 144 ? 20.087 -9.915 -4.092 1.00 92.56 144 ILE A C 1
ATOM 1107 O O . ILE A 1 144 ? 20.571 -9.058 -4.823 1.00 92.56 144 ILE A O 1
ATOM 1111 N N . THR A 1 145 ? 20.829 -10.909 -3.602 1.00 90.88 145 THR A N 1
ATOM 1112 C CA . THR A 1 145 ? 22.277 -11.057 -3.835 1.00 90.88 145 THR A CA 1
ATOM 1113 C C . THR A 1 145 ? 22.638 -11.326 -5.293 1.00 90.88 145 THR A C 1
ATOM 1115 O O . THR A 1 145 ? 23.766 -11.060 -5.697 1.00 90.88 145 THR A O 1
ATOM 1118 N N . SER A 1 146 ? 21.692 -11.833 -6.084 1.00 93.69 146 SER A N 1
ATOM 1119 C CA . SER A 1 146 ? 21.852 -12.080 -7.516 1.00 93.69 146 SER A CA 1
ATOM 1120 C C . SER A 1 146 ? 21.746 -10.814 -8.371 1.00 93.69 146 SER A C 1
ATOM 1122 O O . SER A 1 146 ? 22.083 -10.859 -9.551 1.00 93.69 146 SER A O 1
ATOM 1124 N N . ILE A 1 147 ? 21.293 -9.685 -7.807 1.00 94.75 147 ILE A N 1
ATOM 1125 C CA . ILE A 1 147 ? 21.147 -8.428 -8.546 1.00 94.75 147 ILE A CA 1
ATOM 1126 C C . ILE A 1 147 ? 22.539 -7.856 -8.858 1.00 94.75 147 ILE A C 1
ATOM 1128 O O . ILE A 1 147 ? 23.301 -7.572 -7.927 1.00 94.75 147 ILE A O 1
ATOM 1132 N N . PRO A 1 148 ? 22.884 -7.640 -10.143 1.00 93.31 148 PRO A N 1
ATOM 1133 C CA . PRO A 1 148 ? 24.168 -7.057 -10.514 1.00 93.31 148 PRO A CA 1
ATOM 1134 C C . PRO A 1 148 ? 24.356 -5.632 -9.987 1.00 93.31 148 PRO A C 1
ATOM 1136 O O . PRO A 1 148 ? 23.406 -4.939 -9.618 1.00 93.31 148 PRO A O 1
ATOM 1139 N N . ARG A 1 149 ? 25.606 -5.164 -9.969 1.00 90.75 149 ARG A N 1
ATOM 1140 C CA . ARG A 1 149 ? 25.921 -3.767 -9.630 1.00 90.75 149 ARG A CA 1
ATOM 1141 C C . ARG A 1 149 ? 25.358 -2.816 -10.693 1.00 90.75 149 ARG A C 1
ATOM 1143 O O . ARG A 1 149 ? 25.084 -3.226 -11.818 1.00 90.75 149 ARG A O 1
ATOM 1150 N N . GLN A 1 150 ? 25.227 -1.544 -10.326 1.00 88.81 150 GLN A N 1
ATOM 1151 C CA . GLN A 1 150 ? 24.852 -0.487 -11.267 1.00 88.81 150 GLN A CA 1
ATOM 1152 C C . GLN A 1 150 ? 25.796 -0.458 -12.476 1.00 88.81 150 GLN A C 1
ATOM 1154 O O . GLN A 1 150 ? 27.006 -0.637 -12.325 1.00 88.81 150 GLN A O 1
ATOM 1159 N N . GLY A 1 151 ? 25.241 -0.216 -13.658 1.00 86.44 151 GLY A N 1
ATOM 1160 C CA . GLY A 1 151 ? 25.932 -0.273 -14.946 1.00 86.44 151 GLY A CA 1
ATOM 1161 C C . GLY A 1 151 ? 26.071 -1.688 -15.518 1.00 86.44 151 GLY A C 1
ATOM 1162 O O . GLY A 1 151 ? 26.753 -1.878 -16.522 1.00 86.44 151 GLY A O 1
ATOM 1163 N N . SER A 1 152 ? 25.512 -2.707 -14.863 1.00 90.88 152 SER A N 1
ATOM 1164 C CA . SER A 1 152 ? 25.556 -4.105 -15.311 1.00 90.88 152 SER A CA 1
ATOM 1165 C C . SER A 1 152 ? 24.216 -4.818 -15.132 1.00 90.88 152 SER A C 1
ATOM 1167 O O . SER A 1 152 ? 24.179 -6.048 -15.052 1.00 90.88 152 SER A O 1
ATOM 1169 N N . LEU A 1 153 ? 23.115 -4.067 -15.034 1.00 93.88 153 LEU A N 1
ATOM 1170 C CA . LEU A 1 153 ? 21.785 -4.650 -14.925 1.00 93.88 153 LEU A CA 1
ATOM 1171 C C . LEU A 1 153 ? 21.413 -5.403 -16.222 1.00 93.88 153 LEU A C 1
ATOM 1173 O O . LEU A 1 153 ? 21.684 -4.904 -17.319 1.00 93.88 153 LEU A O 1
ATOM 1177 N N . PRO A 1 154 ? 20.803 -6.605 -16.144 1.00 94.31 154 PRO A N 1
ATOM 1178 C CA . PRO A 1 154 ? 20.487 -7.392 -17.333 1.00 94.31 154 PRO A CA 1
ATOM 1179 C C . PRO A 1 154 ? 19.478 -6.679 -18.238 1.00 94.31 154 PRO A C 1
ATOM 1181 O O . PRO A 1 154 ? 18.436 -6.204 -17.781 1.00 94.31 154 PRO A O 1
ATOM 1184 N N . ARG A 1 155 ? 19.761 -6.617 -19.538 1.00 93.94 155 ARG A N 1
ATOM 1185 C CA . ARG A 1 155 ? 18.845 -6.014 -20.513 1.00 93.94 155 ARG A CA 1
ATOM 1186 C C . ARG A 1 155 ? 17.630 -6.916 -20.737 1.00 93.94 155 ARG A C 1
ATOM 1188 O O . ARG A 1 155 ? 17.763 -8.135 -20.805 1.00 93.94 155 ARG A O 1
ATOM 1195 N N . VAL A 1 156 ? 16.457 -6.310 -20.903 1.00 94.06 156 VAL A N 1
ATOM 1196 C CA . VAL A 1 156 ? 15.265 -7.000 -21.425 1.00 94.06 156 VAL A CA 1
ATOM 1197 C C . VAL A 1 156 ? 15.357 -7.142 -22.951 1.00 94.06 156 VAL A C 1
ATOM 1199 O O . VAL A 1 156 ? 16.286 -6.624 -23.567 1.00 94.06 156 VAL A O 1
ATOM 1202 N N . ASN A 1 157 ? 14.397 -7.826 -23.581 1.00 90.81 157 ASN A N 1
ATOM 1203 C CA . ASN A 1 157 ? 14.297 -7.886 -25.046 1.00 90.81 157 ASN A CA 1
ATOM 1204 C C . ASN A 1 157 ? 14.275 -6.466 -25.658 1.00 90.81 157 ASN A C 1
ATOM 1206 O O . ASN A 1 157 ? 13.669 -5.564 -25.080 1.00 90.81 157 ASN A O 1
ATOM 1210 N N . ASP A 1 158 ? 14.906 -6.264 -26.818 1.00 86.69 158 ASP A N 1
ATOM 1211 C CA . ASP A 1 158 ? 15.051 -4.947 -27.460 1.00 86.69 158 ASP A CA 1
ATOM 1212 C C . ASP A 1 158 ? 13.707 -4.310 -27.841 1.00 86.69 158 ASP A C 1
ATOM 1214 O O . ASP A 1 158 ? 13.570 -3.089 -27.803 1.00 86.69 158 ASP A O 1
ATOM 1218 N N . ASN A 1 159 ? 12.682 -5.126 -28.103 1.00 87.25 159 ASN A N 1
ATOM 1219 C CA . ASN A 1 159 ? 11.309 -4.655 -28.329 1.00 87.25 159 ASN A CA 1
ATOM 1220 C C . ASN A 1 159 ? 10.601 -4.184 -27.041 1.00 87.25 159 ASN A C 1
ATOM 1222 O O . ASN A 1 159 ? 9.441 -3.777 -27.084 1.00 87.25 159 ASN A O 1
ATOM 1226 N N . GLY A 1 160 ? 11.274 -4.265 -25.891 1.00 90.19 160 GLY A N 1
ATOM 1227 C CA . GLY A 1 160 ? 10.690 -4.043 -24.579 1.00 90.19 160 GLY A CA 1
ATOM 1228 C C . GLY A 1 160 ? 9.737 -5.160 -24.159 1.00 90.19 160 GLY A C 1
ATOM 1229 O O . GLY A 1 160 ? 9.592 -6.200 -24.807 1.00 90.19 160 GLY A O 1
ATOM 1230 N N . MET A 1 161 ? 9.094 -4.941 -23.020 1.00 94.19 161 MET A N 1
ATOM 1231 C CA . MET A 1 161 ? 8.112 -5.843 -22.441 1.00 94.19 161 MET A CA 1
ATOM 1232 C C . MET A 1 161 ? 6.925 -5.039 -21.922 1.00 94.19 161 MET A C 1
ATOM 1234 O O . MET A 1 161 ? 7.118 -3.985 -21.326 1.00 94.19 161 MET A O 1
ATOM 1238 N N . MET A 1 162 ? 5.709 -5.556 -22.089 1.00 95.19 162 MET A N 1
ATOM 1239 C CA . MET A 1 162 ? 4.499 -5.012 -21.480 1.00 95.19 162 MET A CA 1
ATOM 1240 C C . MET A 1 162 ? 3.721 -6.128 -20.789 1.00 95.19 162 MET A C 1
ATOM 1242 O O . MET A 1 162 ? 3.553 -7.207 -21.356 1.00 95.19 162 MET A O 1
ATOM 1246 N N . VAL A 1 163 ? 3.202 -5.851 -19.595 1.00 95.56 163 VAL A N 1
ATOM 1247 C CA . VAL A 1 163 ? 2.286 -6.746 -18.882 1.00 95.56 163 VAL A CA 1
ATOM 1248 C C . VAL A 1 163 ? 1.048 -5.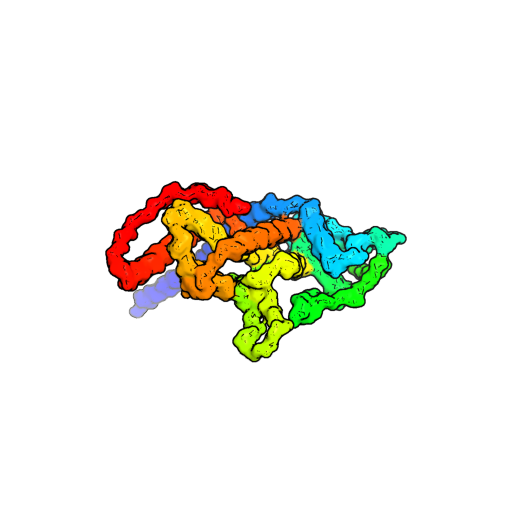962 -18.480 1.00 95.56 163 VAL A C 1
ATOM 1250 O O . VAL A 1 163 ? 1.120 -5.033 -17.675 1.00 95.56 163 VAL A O 1
ATOM 1253 N N . GLN A 1 164 ? -0.092 -6.342 -19.050 1.00 95.00 164 GLN A N 1
ATOM 1254 C CA . GLN A 1 164 ? -1.396 -5.817 -18.661 1.00 95.00 164 GLN A CA 1
ATOM 1255 C C . GLN A 1 164 ? -1.908 -6.536 -17.416 1.00 95.00 164 GLN A C 1
ATOM 1257 O O . GLN A 1 164 ? -1.701 -7.739 -17.236 1.00 95.00 164 GLN A O 1
ATOM 1262 N N . ARG A 1 165 ? -2.612 -5.796 -16.562 1.00 91.62 165 ARG A N 1
ATOM 1263 C CA . ARG A 1 165 ? -3.335 -6.387 -15.442 1.00 91.62 165 ARG A CA 1
ATOM 1264 C C . ARG A 1 165 ? -4.489 -7.235 -15.985 1.00 91.62 165 ARG A C 1
ATOM 1266 O O . ARG A 1 165 ? -5.283 -6.721 -16.769 1.00 91.62 165 ARG A O 1
ATOM 1273 N N . PRO A 1 166 ? -4.640 -8.491 -15.535 1.00 88.38 166 PRO A N 1
ATOM 1274 C CA . PRO A 1 166 ? -5.753 -9.335 -15.964 1.00 88.38 166 PRO A CA 1
ATOM 1275 C C . PRO A 1 166 ? -7.087 -8.901 -15.344 1.00 88.38 166 PRO A C 1
ATOM 1277 O O . PRO A 1 166 ? -8.144 -9.207 -15.886 1.00 88.38 166 PRO A O 1
ATOM 1280 N N . VAL A 1 167 ? -7.043 -8.205 -14.202 1.00 89.69 167 VAL A N 1
ATOM 1281 C CA . VAL A 1 167 ? -8.220 -7.729 -13.470 1.00 89.69 167 VAL A CA 1
ATOM 1282 C C . VAL A 1 167 ? -8.020 -6.287 -12.986 1.00 89.69 167 VAL A C 1
ATOM 1284 O O . VAL A 1 167 ? -6.888 -5.888 -12.677 1.00 89.69 167 VAL A O 1
ATOM 1287 N N . PRO A 1 168 ? -9.101 -5.491 -12.890 1.00 86.12 168 PRO A N 1
AT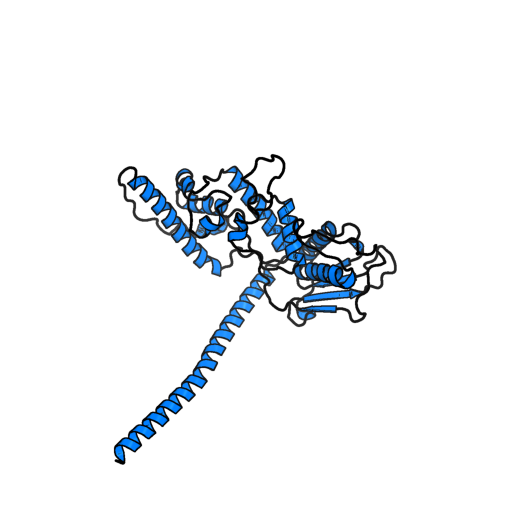OM 1288 C CA . PRO A 1 168 ? -9.024 -4.103 -12.439 1.00 86.12 168 PRO A CA 1
ATOM 1289 C C . PRO A 1 168 ? -8.591 -3.985 -10.972 1.00 86.12 168 PRO A C 1
ATOM 1291 O O . PRO A 1 168 ? -7.822 -3.081 -10.644 1.00 86.12 168 PRO A O 1
ATOM 1294 N N . TRP A 1 169 ? -9.007 -4.920 -10.109 1.00 89.31 169 TRP A N 1
ATOM 1295 C CA . TRP A 1 169 ? -8.680 -4.920 -8.682 1.00 89.31 169 TRP A CA 1
ATOM 1296 C C . TRP A 1 169 ? -8.033 -6.232 -8.236 1.00 89.31 169 TRP A C 1
ATOM 1298 O O . TRP A 1 169 ? -8.609 -7.305 -8.389 1.00 89.31 169 TRP A O 1
ATOM 1308 N N . ASN A 1 170 ? -6.850 -6.119 -7.635 1.00 92.62 170 ASN A N 1
ATOM 1309 C CA . ASN A 1 170 ? -6.188 -7.178 -6.886 1.00 92.62 170 ASN A CA 1
ATOM 1310 C C . ASN A 1 170 ? -6.364 -6.878 -5.399 1.00 92.62 170 ASN A C 1
ATOM 1312 O O . ASN A 1 170 ? -5.748 -5.947 -4.867 1.00 92.62 170 ASN A O 1
ATOM 1316 N N . TYR A 1 171 ? -7.224 -7.667 -4.764 1.00 92.69 171 TYR A N 1
ATOM 1317 C CA . TYR A 1 171 ? -7.567 -7.545 -3.355 1.00 92.69 171 TYR A CA 1
ATOM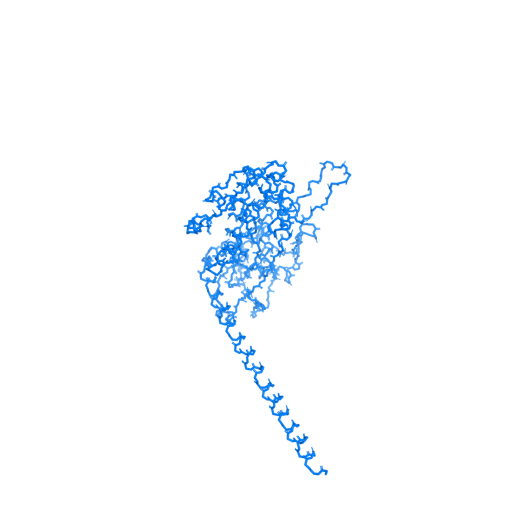 1318 C C . TYR A 1 171 ? -6.552 -8.255 -2.454 1.00 92.69 171 TYR A C 1
ATOM 1320 O O . TYR A 1 171 ? -6.005 -9.298 -2.821 1.00 92.69 171 TYR A O 1
ATOM 1328 N N . TYR A 1 172 ? -6.330 -7.715 -1.255 1.00 91.50 172 TYR A N 1
ATOM 1329 C CA . TYR A 1 172 ? -5.502 -8.353 -0.235 1.00 91.50 172 TYR A CA 1
ATOM 1330 C C . TYR A 1 172 ? -6.053 -8.119 1.173 1.00 91.50 172 TYR A C 1
ATOM 1332 O O . TYR A 1 172 ? -6.574 -7.044 1.473 1.00 91.50 172 TYR A O 1
ATOM 1340 N N . GLN A 1 173 ? -5.783 -9.108 2.037 1.00 85.62 173 GLN A N 1
ATOM 1341 C CA . GLN A 1 173 ? -6.183 -9.253 3.444 1.00 85.62 173 GLN A CA 1
ATOM 1342 C C . GLN A 1 173 ? -7.564 -9.885 3.646 1.00 85.62 173 GLN A C 1
ATOM 1344 O O . GLN A 1 173 ? -8.357 -10.033 2.733 1.00 85.62 173 GLN A O 1
ATOM 1349 N N . ASN A 1 174 ? -7.831 -10.326 4.869 1.00 86.25 174 ASN A N 1
ATOM 1350 C CA . ASN A 1 174 ? -9.156 -10.699 5.343 1.00 86.25 174 ASN A CA 1
ATOM 1351 C C . ASN A 1 174 ? -9.408 -9.890 6.620 1.00 86.25 174 ASN A C 1
ATOM 1353 O O . ASN A 1 174 ? -8.457 -9.568 7.333 1.00 86.25 174 ASN A O 1
ATOM 1357 N N . VAL A 1 175 ? -10.662 -9.603 6.962 1.00 81.94 175 VAL A N 1
ATOM 1358 C CA . VAL A 1 175 ? -11.005 -8.933 8.228 1.00 81.94 175 VAL A CA 1
ATOM 1359 C C . VAL A 1 175 ? -10.402 -9.638 9.446 1.00 81.94 175 VAL A C 1
ATOM 1361 O O . VAL A 1 175 ? -10.012 -8.984 10.404 1.00 81.94 175 VAL A O 1
ATOM 1364 N N . VAL A 1 176 ? -10.245 -10.966 9.408 1.00 82.62 176 VAL A N 1
ATOM 1365 C CA . VAL A 1 176 ? -9.616 -11.725 10.502 1.00 82.62 176 VAL A CA 1
ATOM 1366 C C . VAL A 1 176 ? -8.107 -11.499 10.593 1.00 82.62 176 VAL A C 1
ATOM 1368 O O . VAL A 1 176 ? -7.544 -11.585 11.684 1.00 82.62 176 VAL A O 1
ATOM 1371 N N . THR A 1 177 ? -7.446 -11.150 9.486 1.00 78.50 177 THR A N 1
ATOM 1372 C CA . THR A 1 177 ? -6.005 -10.862 9.438 1.00 78.50 177 THR A CA 1
ATOM 1373 C C . THR A 1 177 ? -5.629 -9.728 10.385 1.00 78.50 177 THR A C 1
ATOM 1375 O O . THR A 1 177 ? -4.562 -9.782 10.995 1.00 78.50 177 THR A O 1
ATOM 1378 N N . SER A 1 178 ? -6.537 -8.764 10.598 1.00 76.94 178 SER A N 1
ATOM 1379 C CA . SER A 1 178 ? -6.310 -7.652 11.522 1.00 76.94 178 SER A CA 1
ATOM 1380 C C . SER A 1 178 ? -6.142 -8.090 12.979 1.00 76.94 178 SER A C 1
ATOM 1382 O O . SER A 1 178 ? -5.668 -7.294 13.776 1.00 76.94 178 SER A O 1
ATOM 1384 N N . SER A 1 179 ? -6.558 -9.310 13.340 1.00 74.44 179 SER A N 1
ATOM 1385 C CA . SER A 1 179 ? -6.458 -9.856 14.702 1.00 74.44 179 SER A CA 1
ATOM 1386 C C . SER A 1 179 ? -5.567 -11.095 14.800 1.00 74.44 179 SER A C 1
ATOM 1388 O O . SER A 1 179 ? -4.879 -11.278 15.804 1.00 74.44 179 SER A O 1
ATOM 1390 N N . TYR A 1 180 ? -5.566 -11.949 13.775 1.00 63.12 180 TYR A N 1
ATOM 1391 C CA . TYR A 1 180 ? -5.057 -13.314 13.892 1.00 63.12 180 TYR A CA 1
ATOM 1392 C C . TYR A 1 180 ? -3.604 -13.532 13.527 1.00 63.12 180 TYR A C 1
ATOM 1394 O O . TYR A 1 180 ? -3.070 -14.570 13.929 1.00 63.12 180 TYR A O 1
ATOM 1402 N N . LEU A 1 181 ? -2.984 -12.672 12.714 1.00 49.75 181 LEU A N 1
ATOM 1403 C CA . LEU A 1 181 ? -1.719 -13.083 12.121 1.00 49.75 181 LEU A CA 1
ATOM 1404 C C . LEU A 1 181 ? -0.680 -13.263 13.252 1.00 49.75 181 LEU A C 1
ATOM 1406 O O . LEU A 1 181 ? -0.453 -12.399 14.071 1.00 49.75 181 LEU A O 1
ATOM 1410 N N . LEU A 1 182 ? -0.230 -14.501 13.441 1.00 39.38 182 LEU A N 1
ATOM 1411 C CA . LEU A 1 182 ? 0.736 -14.977 14.438 1.00 39.38 182 LEU A CA 1
ATOM 1412 C C . LEU A 1 182 ? 0.509 -14.612 15.922 1.00 39.38 182 LEU A C 1
ATOM 1414 O O . LEU A 1 182 ? 1.363 -14.040 16.595 1.00 39.38 182 LEU A O 1
ATOM 1418 N N . SER A 1 183 ? -0.557 -15.177 16.494 1.00 33.66 183 SER A N 1
ATOM 1419 C CA . SER A 1 183 ? -0.434 -15.763 17.835 1.00 33.66 183 SER A CA 1
ATOM 1420 C C . SER A 1 183 ? 0.322 -17.094 17.733 1.00 33.66 183 SER A C 1
ATOM 1422 O O . SER A 1 183 ? -0.248 -18.127 17.377 1.00 33.66 183 SER A O 1
ATOM 1424 N N . LYS A 1 184 ? 1.624 -17.091 18.032 1.00 38.56 184 LYS A N 1
ATOM 1425 C CA . LYS A 1 184 ? 2.291 -18.299 18.535 1.00 38.56 184 LYS A CA 1
ATOM 1426 C C . LYS A 1 184 ? 3.300 -17.928 19.620 1.00 38.56 184 LYS A C 1
ATOM 1428 O O . LYS A 1 184 ? 4.333 -17.330 19.325 1.00 38.56 184 LYS A O 1
ATOM 1433 N N . SER A 1 185 ? 2.898 -18.278 20.844 1.00 37.03 185 SER A N 1
ATOM 1434 C CA . SER A 1 185 ? 3.657 -18.562 22.076 1.00 37.03 185 SER A CA 1
ATOM 1435 C C . SER A 1 185 ? 3.159 -17.785 23.294 1.00 37.03 185 SER A C 1
ATOM 1437 O O . SER A 1 185 ? 3.844 -16.936 23.845 1.00 37.03 185 SER A O 1
ATOM 1439 N N . VAL A 1 186 ? 1.975 -18.167 23.776 1.00 38.38 186 VAL A N 1
ATOM 1440 C CA . VAL A 1 186 ? 1.705 -18.187 25.221 1.00 38.38 186 VAL A CA 1
ATOM 1441 C C . VAL A 1 186 ? 1.613 -19.656 25.613 1.00 38.38 186 VAL A C 1
ATOM 1443 O O . VAL A 1 186 ? 0.523 -20.197 25.716 1.00 38.38 186 VAL A O 1
ATOM 1446 N N . CYS A 1 187 ? 2.760 -20.330 25.677 1.00 38.50 187 CYS A N 1
ATOM 1447 C CA . CYS A 1 187 ? 2.997 -21.591 26.390 1.00 38.50 187 CYS A CA 1
ATOM 1448 C C . CYS A 1 187 ? 4.493 -21.920 26.248 1.00 38.50 187 CYS A C 1
ATOM 1450 O O . CYS A 1 187 ? 4.976 -22.018 25.125 1.00 38.50 187 CYS A O 1
ATOM 1452 N N . LEU A 1 188 ? 5.171 -22.122 27.384 1.00 39.19 188 LEU A N 1
ATOM 1453 C CA . LEU A 1 188 ? 6.620 -22.318 27.603 1.00 39.19 188 LEU A CA 1
ATOM 1454 C C . LEU A 1 188 ? 7.418 -21.011 27.720 1.00 39.19 188 LEU A C 1
ATOM 1456 O O . LEU A 1 188 ? 7.760 -20.365 26.737 1.00 39.19 188 LEU A O 1
ATOM 1460 N N . GLY A 1 189 ? 7.695 -20.632 28.970 1.00 40.31 189 GLY A N 1
ATOM 1461 C CA . GLY A 1 189 ? 8.367 -19.397 29.366 1.00 40.31 189 GLY A CA 1
ATOM 1462 C C . GLY A 1 189 ? 9.816 -19.297 28.892 1.00 40.31 189 GLY A C 1
ATOM 1463 O O . GLY A 1 189 ? 10.741 -19.572 29.649 1.00 40.31 189 GLY A O 1
ATOM 1464 N N . MET A 1 190 ? 10.000 -18.831 27.661 1.00 38.47 190 MET A N 1
ATOM 1465 C CA . MET A 1 190 ? 11.231 -18.200 27.194 1.00 38.47 190 MET A CA 1
ATOM 1466 C C . MET A 1 190 ? 10.929 -16.724 26.935 1.00 38.47 190 MET A C 1
ATOM 1468 O O . MET A 1 190 ? 10.073 -16.390 26.120 1.00 38.47 190 MET A O 1
ATOM 1472 N N . LEU A 1 191 ? 11.603 -15.851 27.680 1.00 43.47 191 LEU A N 1
ATOM 1473 C CA . LEU A 1 191 ? 11.307 -14.421 27.801 1.00 43.47 191 LEU A CA 1
ATOM 1474 C C . LEU A 1 191 ? 11.750 -13.553 26.608 1.00 43.47 191 LEU A C 1
ATOM 1476 O O . LEU A 1 191 ? 11.509 -12.352 26.638 1.00 43.47 191 LEU A O 1
ATOM 1480 N N . ASP A 1 192 ? 12.292 -14.121 25.525 1.00 39.62 192 ASP A N 1
ATOM 1481 C CA . ASP A 1 192 ? 13.026 -13.321 24.526 1.00 39.62 192 ASP A CA 1
ATOM 1482 C C . ASP A 1 192 ? 12.529 -13.470 23.073 1.00 39.62 192 ASP A C 1
ATOM 1484 O O . ASP A 1 192 ? 13.270 -13.224 22.124 1.00 39.62 192 ASP A O 1
ATOM 1488 N N . ALA A 1 193 ? 11.264 -13.841 22.856 1.00 38.25 193 ALA A N 1
ATOM 1489 C CA . ALA A 1 193 ? 10.677 -13.873 21.512 1.00 38.25 193 ALA A CA 1
ATOM 1490 C C . ALA A 1 193 ? 9.298 -13.204 21.489 1.00 38.25 193 ALA A C 1
ATOM 1492 O O . ALA A 1 193 ? 8.258 -13.860 21.528 1.00 38.25 193 ALA A O 1
ATOM 1493 N N . TRP A 1 194 ? 9.293 -11.872 21.410 1.00 40.41 194 TRP A N 1
ATOM 1494 C CA . TRP A 1 194 ? 8.090 -11.101 21.110 1.00 40.41 194 TRP A CA 1
ATOM 1495 C C . TRP A 1 194 ? 7.503 -11.572 19.770 1.00 40.41 194 TRP A C 1
ATOM 1497 O O . TRP A 1 194 ? 8.082 -11.370 18.701 1.00 40.41 194 TRP A O 1
ATOM 1507 N N . SER A 1 195 ? 6.348 -12.232 19.830 1.00 40.16 195 SER A N 1
ATOM 1508 C CA . SER A 1 195 ? 5.571 -12.659 18.664 1.00 40.16 195 SER A CA 1
ATOM 1509 C C . SER A 1 195 ? 4.881 -11.425 18.053 1.00 40.16 195 SER A C 1
ATOM 1511 O O . SER A 1 195 ? 3.733 -11.115 18.351 1.00 40.16 195 SER A O 1
ATOM 1513 N N . HIS A 1 196 ? 5.642 -10.668 17.254 1.00 45.12 196 HIS A N 1
ATOM 1514 C CA . HIS A 1 196 ? 5.324 -9.352 16.668 1.00 45.12 196 HIS A CA 1
ATOM 1515 C C . HIS A 1 196 ? 4.469 -9.381 15.394 1.00 45.12 196 HIS A C 1
ATOM 1517 O O . HIS A 1 196 ? 4.453 -8.420 14.629 1.00 45.12 196 HIS A O 1
ATOM 1523 N N . ASP A 1 197 ? 3.769 -10.471 15.116 1.00 51.50 197 ASP A N 1
ATOM 1524 C CA . ASP A 1 197 ? 3.315 -10.705 13.746 1.00 51.50 197 ASP A CA 1
ATOM 1525 C C . ASP A 1 197 ? 1.806 -10.608 13.539 1.00 51.50 197 ASP A C 1
ATOM 1527 O O . ASP A 1 197 ? 1.325 -10.966 12.466 1.00 51.50 197 ASP A O 1
ATOM 1531 N N . SER A 1 198 ? 1.086 -10.046 14.515 1.00 57.22 198 SER A N 1
ATOM 1532 C CA . SER A 1 198 ? -0.310 -9.631 14.334 1.00 57.22 198 SER A CA 1
ATOM 1533 C C . SER A 1 198 ? -0.364 -8.176 13.944 1.00 57.22 198 SER A C 1
ATOM 1535 O O . SER A 1 198 ? 0.306 -7.361 14.574 1.00 57.22 198 SER A O 1
ATOM 1537 N N . TYR A 1 199 ? -1.209 -7.845 12.964 1.00 63.28 199 TYR A N 1
ATOM 1538 C CA . TYR A 1 199 ? -1.491 -6.466 12.548 1.00 63.28 199 TYR A CA 1
ATOM 1539 C C . TYR A 1 199 ? -1.839 -5.577 13.751 1.00 63.28 199 TYR A C 1
ATOM 1541 O O . TYR A 1 199 ? -1.542 -4.387 13.743 1.00 63.28 199 TYR A O 1
ATOM 1549 N N . VAL A 1 200 ? -2.409 -6.175 14.806 1.00 74.44 200 VAL A N 1
ATOM 1550 C CA . VAL A 1 200 ? -2.668 -5.543 16.104 1.00 74.44 200 VAL A CA 1
ATOM 1551 C C . VAL A 1 200 ? -1.407 -4.889 16.680 1.00 74.44 200 VAL A C 1
ATOM 1553 O O . VAL A 1 200 ? -1.454 -3.749 17.120 1.00 74.44 200 VAL A O 1
ATOM 1556 N N . TRP A 1 201 ? -0.268 -5.580 16.658 1.00 81.19 201 TRP A N 1
ATOM 1557 C CA . TRP A 1 201 ? 0.976 -5.153 17.312 1.00 81.19 201 TRP A CA 1
ATOM 1558 C C . TRP A 1 201 ? 2.005 -4.571 16.338 1.00 81.19 201 TRP A C 1
ATOM 1560 O O . TRP A 1 201 ? 3.179 -4.430 16.687 1.00 81.19 201 TRP A O 1
ATOM 1570 N N . TRP A 1 202 ? 1.590 -4.273 15.106 1.00 86.00 202 TRP A N 1
ATOM 1571 C CA . TRP A 1 202 ? 2.462 -3.681 14.103 1.00 86.00 202 TRP A CA 1
ATOM 1572 C C . TRP A 1 202 ? 2.617 -2.186 14.328 1.00 86.00 202 TRP A C 1
ATOM 1574 O O . TRP A 1 202 ? 1.644 -1.441 14.430 1.00 86.00 202 TRP A O 1
ATOM 1584 N N . ASP A 1 203 ? 3.869 -1.747 14.347 1.00 89.19 203 ASP A N 1
ATOM 1585 C CA . ASP A 1 203 ? 4.206 -0.338 14.263 1.00 89.19 203 ASP A CA 1
ATOM 1586 C C . ASP A 1 203 ? 4.190 0.146 12.803 1.00 89.19 203 ASP A C 1
ATOM 1588 O O . ASP A 1 203 ? 3.985 -0.615 11.848 1.00 89.19 203 ASP A O 1
ATOM 1592 N N . TRP A 1 204 ? 4.443 1.442 12.619 1.00 92.56 204 TRP A N 1
ATOM 1593 C CA . TRP A 1 204 ? 4.546 2.027 11.285 1.00 92.56 204 TRP A CA 1
ATOM 1594 C C . TRP A 1 204 ? 5.630 1.361 10.429 1.00 92.56 204 TRP A C 1
ATOM 1596 O O . TRP A 1 204 ? 5.428 1.151 9.238 1.00 92.56 204 TRP A O 1
ATOM 1606 N N . LYS A 1 205 ? 6.769 0.988 11.019 1.00 92.56 205 LYS A N 1
ATOM 1607 C CA . LYS A 1 205 ? 7.894 0.404 10.280 1.00 92.56 205 LYS A CA 1
ATOM 1608 C C . LYS A 1 205 ? 7.516 -0.939 9.653 1.00 92.56 205 LYS A C 1
ATOM 1610 O O . LYS A 1 205 ? 7.909 -1.219 8.519 1.00 92.56 205 LYS A O 1
ATOM 1615 N N . ARG A 1 206 ? 6.750 -1.775 10.361 1.00 89.88 206 ARG A N 1
ATOM 1616 C CA . ARG A 1 206 ? 6.247 -3.038 9.810 1.00 89.88 206 ARG A CA 1
ATOM 1617 C C . ARG A 1 206 ? 5.140 -2.819 8.778 1.00 89.88 206 ARG A C 1
ATOM 1619 O O . ARG A 1 206 ? 5.141 -3.527 7.768 1.00 89.88 206 ARG A O 1
ATOM 1626 N N . TRP A 1 207 ? 4.249 -1.849 8.997 1.00 92.38 207 TRP A N 1
ATOM 1627 C CA . TRP A 1 207 ? 3.220 -1.468 8.023 1.00 92.38 207 TRP A CA 1
ATOM 1628 C C . TRP A 1 207 ? 3.814 -0.920 6.725 1.00 92.38 207 TRP A C 1
ATOM 1630 O O . TRP A 1 207 ? 3.384 -1.329 5.652 1.00 92.38 207 TRP A O 1
ATOM 1640 N N . GLU A 1 208 ? 4.845 -0.077 6.800 1.00 95.31 208 GLU A N 1
ATOM 1641 C CA . GLU A 1 208 ? 5.544 0.445 5.622 1.00 95.31 208 GLU A CA 1
ATOM 1642 C C . GLU A 1 208 ? 6.114 -0.698 4.770 1.00 95.31 208 GLU A C 1
ATOM 1644 O O . GLU A 1 208 ? 5.893 -0.730 3.562 1.00 95.31 208 GLU A O 1
ATOM 1649 N N . LYS A 1 209 ? 6.756 -1.691 5.403 1.00 93.38 209 LYS A N 1
ATOM 1650 C CA . LYS A 1 209 ? 7.223 -2.901 4.709 1.00 93.38 209 LYS A CA 1
ATOM 1651 C C . LYS A 1 209 ? 6.084 -3.698 4.065 1.00 93.38 209 LYS A C 1
ATOM 1653 O O . LYS A 1 209 ? 6.268 -4.233 2.976 1.00 93.38 209 LYS A O 1
ATOM 1658 N N . GLU A 1 210 ? 4.934 -3.820 4.734 1.00 93.19 210 GLU A N 1
ATOM 1659 C CA . GLU A 1 210 ? 3.795 -4.555 4.170 1.00 93.19 210 GLU A CA 1
ATOM 1660 C C . GLU A 1 210 ? 3.223 -3.832 2.953 1.00 93.19 210 GLU A C 1
ATOM 1662 O O . GLU A 1 210 ? 2.967 -4.473 1.943 1.00 93.19 210 GLU A O 1
ATOM 1667 N N . ILE A 1 211 ? 3.053 -2.510 3.022 1.00 96.19 211 ILE A N 1
ATOM 1668 C CA . ILE A 1 211 ? 2.507 -1.717 1.915 1.00 96.19 211 ILE A CA 1
ATOM 1669 C C . ILE A 1 211 ? 3.469 -1.731 0.716 1.00 96.19 211 ILE A C 1
ATOM 1671 O O . ILE A 1 211 ? 3.028 -1.874 -0.424 1.00 96.19 211 ILE A O 1
ATOM 1675 N N . ASP A 1 212 ? 4.780 -1.671 0.960 1.00 97.00 212 ASP A N 1
ATOM 1676 C CA . ASP A 1 212 ? 5.788 -1.857 -0.087 1.00 97.00 212 ASP A CA 1
ATOM 1677 C C . ASP A 1 212 ? 5.661 -3.239 -0.740 1.00 97.00 212 ASP A C 1
ATOM 1679 O O . ASP A 1 212 ? 5.643 -3.352 -1.966 1.00 97.00 212 ASP A O 1
ATOM 1683 N N . TRP A 1 213 ? 5.517 -4.295 0.066 1.00 95.56 213 TRP A N 1
ATOM 1684 C CA . TRP A 1 213 ? 5.302 -5.648 -0.444 1.00 95.56 213 TRP A CA 1
ATOM 1685 C C . TRP A 1 213 ? 3.993 -5.757 -1.238 1.00 95.56 213 TRP A C 1
ATOM 1687 O O . TRP A 1 213 ? 4.004 -6.310 -2.334 1.00 95.56 213 TRP A O 1
ATOM 1697 N N . MET A 1 214 ? 2.893 -5.171 -0.754 1.00 96.31 214 MET A N 1
ATOM 1698 C CA . MET A 1 214 ? 1.615 -5.103 -1.473 1.00 96.31 214 MET A CA 1
ATOM 1699 C C . MET A 1 214 ? 1.793 -4.464 -2.858 1.00 96.31 214 MET A C 1
ATOM 1701 O O . MET A 1 214 ? 1.325 -5.022 -3.851 1.00 96.31 214 MET A O 1
ATOM 1705 N N . ALA A 1 215 ? 2.518 -3.343 -2.944 1.00 97.88 215 ALA A N 1
ATOM 1706 C CA . ALA A 1 215 ? 2.793 -2.668 -4.210 1.00 97.88 215 ALA A CA 1
ATOM 1707 C C . ALA A 1 215 ? 3.622 -3.543 -5.165 1.00 97.88 215 ALA A C 1
ATOM 1709 O O . ALA A 1 215 ? 3.286 -3.654 -6.342 1.00 97.88 215 ALA A O 1
ATOM 1710 N N . LEU A 1 216 ? 4.660 -4.222 -4.659 1.00 97.25 216 LEU A N 1
ATOM 1711 C CA . LEU A 1 216 ? 5.490 -5.151 -5.440 1.00 97.25 216 LEU A CA 1
ATOM 1712 C C . LEU A 1 216 ? 4.695 -6.365 -5.955 1.00 97.25 216 LEU A C 1
ATOM 1714 O O . LEU A 1 216 ? 4.988 -6.881 -7.033 1.00 97.25 216 LEU A O 1
ATOM 1718 N N . GLN A 1 217 ? 3.687 -6.832 -5.212 1.00 95.69 217 GLN A N 1
ATOM 1719 C CA . GLN A 1 217 ? 2.783 -7.904 -5.656 1.00 95.69 217 GLN A CA 1
ATOM 1720 C C . GLN A 1 217 ? 1.631 -7.407 -6.547 1.00 95.69 217 GLN A C 1
ATOM 1722 O O . GLN A 1 217 ? 0.804 -8.203 -6.990 1.00 95.69 217 GLN A O 1
ATOM 1727 N N . GLY A 1 218 ? 1.542 -6.102 -6.811 1.00 96.00 218 GLY A N 1
ATOM 1728 C CA . GLY A 1 218 ? 0.491 -5.531 -7.646 1.00 96.00 218 GLY A CA 1
ATOM 1729 C C . GLY A 1 218 ? -0.877 -5.454 -6.984 1.00 96.00 218 GLY A C 1
ATOM 1730 O O . GLY A 1 218 ? -1.887 -5.407 -7.691 1.00 96.00 218 GLY A O 1
ATOM 1731 N N . ILE A 1 219 ? -0.935 -5.440 -5.653 1.00 96.25 219 ILE A N 1
ATOM 1732 C CA . ILE A 1 219 ? -2.162 -5.207 -4.889 1.00 96.25 219 ILE A CA 1
ATOM 1733 C C . ILE A 1 219 ? -2.544 -3.732 -4.990 1.00 96.25 219 ILE A C 1
ATOM 1735 O O . ILE A 1 219 ? -1.749 -2.853 -4.668 1.00 96.25 219 ILE A O 1
ATOM 1739 N N . ASN A 1 220 ? -3.778 -3.464 -5.415 1.00 93.56 220 ASN A N 1
ATOM 1740 C CA . ASN A 1 220 ? -4.318 -2.109 -5.537 1.00 93.56 220 ASN A CA 1
ATOM 1741 C C . ASN A 1 220 ? -5.648 -1.913 -4.793 1.00 93.56 220 ASN A C 1
ATOM 1743 O O . ASN A 1 220 ? -6.153 -0.797 -4.790 1.00 93.56 220 ASN A O 1
ATOM 1747 N N . LEU A 1 221 ? -6.191 -2.953 -4.155 1.00 92.69 221 LEU A N 1
ATOM 1748 C CA . LEU A 1 221 ? -7.384 -2.875 -3.310 1.00 92.69 221 LEU A CA 1
ATOM 1749 C C . LEU A 1 221 ? -7.109 -3.522 -1.934 1.00 92.69 221 LEU A C 1
ATOM 1751 O O . LEU A 1 221 ? -7.609 -4.614 -1.657 1.00 92.69 221 LEU A O 1
ATOM 1755 N N . PRO A 1 222 ? -6.234 -2.939 -1.092 1.00 92.44 222 PRO A N 1
ATOM 1756 C CA . PRO A 1 222 ? -5.959 -3.474 0.239 1.00 92.44 222 PRO A CA 1
ATOM 1757 C C . PRO A 1 222 ? -7.047 -3.081 1.243 1.00 92.44 222 PRO A C 1
ATOM 1759 O O . PRO A 1 222 ? -7.600 -1.988 1.182 1.00 92.44 222 PRO A O 1
ATOM 1762 N N . LEU A 1 223 ? -7.296 -3.939 2.226 1.00 87.50 223 LEU A N 1
ATOM 1763 C CA . LEU A 1 223 ? -8.171 -3.622 3.353 1.00 87.50 223 LEU A CA 1
ATOM 1764 C C . LEU A 1 223 ? -7.498 -2.632 4.335 1.00 87.50 223 LEU A C 1
ATOM 1766 O O . LEU A 1 223 ? -6.302 -2.760 4.611 1.00 87.50 223 LEU A O 1
ATOM 1770 N N . ALA A 1 224 ? -8.246 -1.663 4.888 1.00 86.38 224 ALA A N 1
ATOM 1771 C CA . ALA A 1 224 ? -7.693 -0.608 5.757 1.00 86.38 224 ALA A CA 1
ATOM 1772 C C . ALA A 1 224 ? -8.450 -0.428 7.091 1.00 86.38 224 ALA A C 1
ATOM 1774 O O . ALA A 1 224 ? -8.978 0.639 7.382 1.00 86.38 224 ALA A O 1
ATOM 1775 N N . PHE A 1 225 ? -8.444 -1.458 7.943 1.00 82.88 225 PHE A N 1
ATOM 1776 C CA . PHE A 1 225 ? -9.282 -1.550 9.154 1.00 82.88 225 PHE A CA 1
ATOM 1777 C C . PHE A 1 225 ? -8.703 -0.913 10.440 1.00 82.88 225 PHE A C 1
ATOM 1779 O O . PHE A 1 225 ? -9.292 -1.025 11.523 1.00 82.88 225 PHE A O 1
ATOM 1786 N N . THR A 1 226 ? -7.518 -0.306 10.393 1.00 86.19 226 THR A N 1
ATOM 1787 C CA . THR A 1 226 ? -6.830 0.196 11.597 1.00 86.19 226 THR A CA 1
ATOM 1788 C C . THR A 1 226 ? -7.559 1.421 12.168 1.00 86.19 226 THR A C 1
ATOM 1790 O O . THR A 1 226 ? -7.971 2.314 11.436 1.00 86.19 226 THR A O 1
ATOM 1793 N N . GLY A 1 227 ? -7.746 1.480 13.491 1.00 84.38 227 GLY A N 1
ATOM 1794 C CA . GLY A 1 227 ? -8.292 2.667 14.168 1.00 84.38 227 GLY A CA 1
ATOM 1795 C C . GLY A 1 227 ? -9.805 2.920 14.043 1.00 84.38 227 GLY A C 1
ATOM 1796 O O . GLY A 1 227 ? -10.260 3.980 14.478 1.00 84.38 227 GLY A O 1
ATOM 1797 N N . GLN A 1 228 ? -10.608 1.982 13.521 1.00 85.31 228 GLN A N 1
ATOM 1798 C CA . GLN A 1 228 ? -12.072 2.144 13.422 1.00 85.31 228 GLN A CA 1
ATOM 1799 C C . GLN A 1 228 ? -12.748 2.460 14.761 1.00 85.31 228 GLN A C 1
ATOM 1801 O O . GLN A 1 228 ? -13.707 3.231 14.806 1.00 85.31 228 GLN A O 1
ATOM 1806 N N . GLU A 1 229 ? -12.257 1.892 15.863 1.00 87.06 229 GLU A N 1
ATOM 1807 C CA . GLU A 1 229 ? -12.836 2.093 17.195 1.00 87.06 229 GLU A CA 1
ATOM 1808 C C . GLU A 1 229 ? -12.758 3.563 17.630 1.00 87.06 229 GLU A C 1
ATOM 1810 O O . GLU A 1 229 ? -13.681 4.060 18.270 1.00 87.06 229 GLU A O 1
ATOM 1815 N N . ALA A 1 230 ? -11.716 4.294 17.214 1.00 88.50 230 ALA A N 1
ATOM 1816 C CA . ALA A 1 230 ? -11.590 5.725 17.486 1.00 88.50 230 ALA A CA 1
ATOM 1817 C C . ALA A 1 230 ? -12.645 6.551 16.729 1.00 88.50 230 ALA A C 1
ATOM 1819 O O . ALA A 1 230 ? -13.104 7.580 17.226 1.00 88.50 230 ALA A O 1
ATOM 1820 N N . ILE A 1 231 ? -13.060 6.101 15.540 1.00 86.19 231 ILE A N 1
ATOM 1821 C CA . ILE A 1 231 ? -14.156 6.721 14.783 1.00 86.19 231 ILE A CA 1
ATOM 1822 C C . ILE A 1 231 ? -15.497 6.385 15.439 1.00 86.19 231 ILE A C 1
ATOM 1824 O O . ILE A 1 231 ? -16.290 7.288 15.700 1.00 86.19 231 ILE A O 1
ATOM 1828 N N . TRP A 1 232 ? -15.723 5.118 15.799 1.00 85.50 232 TRP A N 1
ATOM 1829 C CA . TRP A 1 232 ? -16.937 4.699 16.505 1.00 85.50 232 TRP A CA 1
ATOM 1830 C C . TRP A 1 232 ? -17.109 5.402 17.850 1.00 85.50 232 TRP A C 1
ATOM 1832 O O . TRP A 1 232 ? -18.214 5.835 18.157 1.00 85.50 232 TRP A O 1
ATOM 1842 N N . GLN A 1 233 ? -16.033 5.605 18.614 1.00 87.25 233 GLN A N 1
ATOM 1843 C CA . GLN A 1 233 ? -16.072 6.375 19.860 1.00 87.25 233 GLN A CA 1
ATOM 1844 C C . GLN A 1 233 ? -16.620 7.795 19.632 1.00 87.25 233 GLN A C 1
ATOM 1846 O O . GLN A 1 233 ? -17.450 8.269 20.409 1.00 87.25 233 GLN A O 1
ATOM 1851 N N . LYS A 1 234 ? -16.205 8.467 18.549 1.00 86.44 234 LYS A N 1
ATOM 1852 C CA . LYS A 1 234 ? -16.703 9.807 18.194 1.00 86.44 234 LYS A CA 1
ATOM 1853 C C . LYS A 1 234 ? -18.163 9.772 17.751 1.00 86.44 234 LYS A C 1
ATOM 1855 O O . LYS A 1 234 ? -18.948 10.597 18.206 1.00 86.44 234 LYS A O 1
ATOM 1860 N N . VAL A 1 235 ? -18.543 8.790 16.932 1.00 84.31 235 VAL A N 1
ATOM 1861 C CA . VAL A 1 235 ? -19.938 8.602 16.502 1.00 84.31 235 VAL A CA 1
ATOM 1862 C C . VAL A 1 235 ? -20.845 8.391 17.713 1.00 84.31 235 VAL A C 1
ATOM 1864 O O . VAL A 1 235 ? -21.848 9.082 17.853 1.00 84.31 235 VAL A O 1
ATOM 1867 N N . PHE A 1 236 ? -20.482 7.496 18.632 1.00 85.50 236 PHE A N 1
ATOM 1868 C CA . PHE A 1 236 ? -21.269 7.221 19.834 1.00 85.50 236 PHE A CA 1
ATOM 1869 C C . PHE A 1 236 ? -21.393 8.431 20.762 1.00 85.50 236 PHE A C 1
ATOM 1871 O O . PHE A 1 236 ? -22.465 8.655 21.327 1.00 85.50 236 PHE A O 1
ATOM 1878 N N . LYS A 1 237 ? -20.348 9.261 20.854 1.00 85.56 237 LYS A N 1
ATOM 1879 C CA . LYS A 1 237 ? -20.403 10.522 21.601 1.00 85.56 237 LYS A CA 1
ATOM 1880 C C . LYS A 1 237 ? -21.497 11.458 21.070 1.00 85.56 237 LYS A C 1
ATOM 1882 O O . LYS A 1 237 ? -22.194 12.074 21.871 1.00 85.56 237 LYS A O 1
ATOM 1887 N N . ASN A 1 238 ? -21.718 11.508 19.753 1.00 84.69 238 ASN A N 1
ATOM 1888 C CA . ASN A 1 238 ? -22.785 12.327 19.152 1.00 84.69 238 ASN A CA 1
ATOM 1889 C C . ASN A 1 238 ? -24.198 11.831 19.522 1.00 84.69 238 ASN A C 1
ATOM 1891 O O . ASN A 1 238 ? -25.152 12.615 19.548 1.00 84.69 238 ASN A O 1
ATOM 1895 N N . PHE A 1 239 ? -24.322 10.549 19.875 1.00 82.69 239 PHE A N 1
ATOM 1896 C CA . PHE A 1 239 ? -25.544 9.923 20.386 1.00 82.69 239 PHE A CA 1
ATOM 1897 C C . PHE A 1 239 ? -25.637 9.923 21.922 1.00 82.69 239 PHE A C 1
ATOM 1899 O O . PHE A 1 239 ? -26.457 9.196 22.478 1.00 82.69 239 PHE A O 1
ATOM 1906 N N . ASN A 1 240 ? -24.832 10.737 22.619 1.00 86.62 240 ASN A N 1
ATOM 1907 C CA . ASN A 1 240 ? -24.812 10.841 24.085 1.00 86.62 240 ASN A CA 1
ATOM 1908 C C . ASN A 1 240 ? -24.521 9.509 24.809 1.00 86.62 240 ASN A C 1
ATOM 1910 O O . ASN A 1 240 ? -24.939 9.316 25.950 1.00 86.62 240 ASN A O 1
ATOM 1914 N N . ILE A 1 241 ? -23.812 8.581 24.162 1.00 85.12 241 ILE A N 1
ATOM 1915 C CA . ILE A 1 241 ? -23.335 7.350 24.801 1.00 85.12 241 ILE A CA 1
ATOM 1916 C C . ILE A 1 241 ? -22.039 7.680 25.550 1.00 85.12 241 ILE A C 1
ATOM 1918 O O . ILE A 1 241 ? -21.127 8.281 24.974 1.00 85.12 241 ILE A O 1
ATOM 1922 N N . SER A 1 242 ? -21.972 7.329 26.839 1.00 84.25 242 SER A N 1
ATOM 1923 C CA . SER A 1 242 ? -20.816 7.633 27.684 1.00 84.25 242 SER A CA 1
ATOM 1924 C C . SER A 1 242 ? -19.636 6.710 27.369 1.00 84.25 242 SER A C 1
ATOM 1926 O O . SER A 1 242 ? -19.769 5.709 26.664 1.00 84.25 242 SER A O 1
ATOM 1928 N N . LYS A 1 243 ? -18.449 7.031 27.889 1.00 83.25 243 LYS A N 1
ATOM 1929 C CA . LYS A 1 243 ? -17.277 6.164 27.718 1.00 83.25 243 LYS A CA 1
ATOM 1930 C C . LYS A 1 243 ? -17.474 4.828 28.442 1.00 83.25 243 LYS A C 1
ATOM 1932 O O . LYS A 1 243 ? -17.174 3.784 27.880 1.00 83.25 243 LYS A O 1
ATOM 1937 N N . GLU A 1 244 ? -18.046 4.878 29.638 1.00 84.56 244 GLU A N 1
ATOM 1938 C CA . GLU A 1 244 ? -18.320 3.726 30.502 1.00 84.56 244 GLU A CA 1
ATOM 1939 C C . GLU A 1 244 ? -19.324 2.761 29.849 1.00 84.56 244 GLU A C 1
ATOM 1941 O O . GLU A 1 244 ? -19.268 1.545 30.034 1.00 84.56 244 GLU A O 1
ATOM 1946 N N . ASP A 1 245 ? -20.229 3.293 29.025 1.00 80.94 245 ASP A N 1
ATOM 1947 C CA . ASP A 1 245 ? -21.150 2.490 28.222 1.00 80.94 245 ASP A CA 1
ATOM 1948 C C . ASP A 1 245 ? -20.446 1.694 27.109 1.00 80.94 245 ASP A C 1
ATOM 1950 O O . ASP A 1 245 ? -20.972 0.674 26.657 1.00 80.94 245 ASP A O 1
ATOM 1954 N N . LEU A 1 246 ? -19.276 2.160 26.658 1.00 84.44 246 LEU A N 1
ATOM 1955 C CA . LEU A 1 246 ? -18.482 1.543 25.594 1.00 84.44 246 LEU A CA 1
ATOM 1956 C C . LEU A 1 246 ? -17.433 0.555 26.112 1.00 84.44 246 LEU A C 1
ATOM 1958 O O . LEU A 1 246 ? -16.911 -0.218 25.305 1.00 84.44 246 LEU A O 1
ATOM 1962 N N . ASP A 1 247 ? -17.157 0.539 27.420 1.00 81.19 247 ASP A N 1
ATOM 1963 C CA . ASP A 1 247 ? -16.151 -0.343 28.029 1.00 81.19 247 ASP A CA 1
ATOM 1964 C C . ASP A 1 247 ? -16.425 -1.830 27.729 1.00 81.19 247 ASP A C 1
ATOM 1966 O O . ASP A 1 247 ? -15.493 -2.585 27.461 1.00 81.19 247 ASP A O 1
ATOM 1970 N N . ASP A 1 248 ? -17.706 -2.217 27.654 1.00 83.00 248 ASP A N 1
ATOM 1971 C CA . ASP A 1 248 ? -18.141 -3.584 27.317 1.00 83.00 248 ASP A CA 1
ATOM 1972 C C . ASP A 1 248 ? -18.632 -3.734 25.868 1.00 83.00 248 ASP A C 1
ATOM 1974 O O . ASP A 1 248 ? -19.140 -4.788 25.478 1.00 83.00 248 ASP A O 1
ATOM 1978 N N . PHE A 1 249 ? -18.518 -2.680 25.059 1.00 85.75 249 PHE A N 1
ATOM 1979 C CA . PHE A 1 249 ? -18.877 -2.731 23.645 1.00 85.75 249 PHE A CA 1
ATOM 1980 C C . PHE A 1 249 ? -17.700 -3.238 22.812 1.00 85.75 249 PHE A C 1
ATOM 1982 O O . PHE A 1 249 ? -17.814 -4.257 22.127 1.00 85.75 249 PHE A O 1
ATOM 1989 N N . PHE A 1 250 ? -16.554 -2.559 22.894 1.00 85.88 250 PHE A N 1
ATOM 1990 C CA . PHE A 1 250 ? -15.378 -2.939 22.116 1.00 85.88 250 PHE A CA 1
ATOM 1991 C C . PHE A 1 250 ? -14.716 -4.198 22.682 1.00 85.88 250 PHE A C 1
ATOM 1993 O O . PHE A 1 250 ? -14.566 -4.358 23.890 1.00 85.88 250 PHE A O 1
ATOM 2000 N N . GLY A 1 251 ? -14.296 -5.100 21.794 1.00 84.81 251 GLY A N 1
ATOM 2001 C CA . GLY A 1 251 ? -13.398 -6.189 22.174 1.00 84.81 251 GLY A CA 1
ATOM 2002 C C . GLY A 1 251 ? -11.981 -5.678 22.450 1.00 84.81 251 GLY A C 1
ATOM 2003 O O . GLY A 1 251 ? -11.608 -4.575 22.048 1.00 84.81 251 GLY A O 1
ATOM 2004 N N . GLY A 1 252 ? -11.168 -6.507 23.098 1.00 87.06 252 GLY A N 1
ATOM 2005 C CA . GLY A 1 252 ? -9.738 -6.257 23.252 1.00 87.06 252 GLY A CA 1
ATOM 2006 C C . GLY A 1 252 ? -8.998 -6.239 21.912 1.00 87.06 252 GLY A C 1
ATOM 2007 O O . GLY A 1 252 ? -9.508 -6.788 20.931 1.00 87.06 252 GLY A O 1
ATOM 2008 N N . PRO A 1 253 ? -7.765 -5.698 21.857 1.00 86.44 253 PRO A N 1
ATOM 2009 C CA . PRO A 1 253 ? -7.002 -5.534 20.615 1.00 86.44 253 PRO A CA 1
ATOM 2010 C C . PRO A 1 253 ? -6.914 -6.806 19.759 1.00 86.44 253 PRO A C 1
ATOM 2012 O O . PRO A 1 253 ? -7.156 -6.785 18.552 1.00 86.44 253 PRO A O 1
ATOM 2015 N N . ALA A 1 254 ? -6.653 -7.944 20.405 1.00 85.38 254 ALA A N 1
ATOM 2016 C CA . ALA A 1 254 ? -6.526 -9.245 19.754 1.00 85.38 254 ALA A CA 1
ATOM 2017 C C . ALA A 1 254 ? -7.856 -9.841 19.260 1.00 85.38 254 ALA A C 1
ATOM 2019 O O . ALA A 1 254 ? -7.818 -10.848 18.568 1.00 85.38 254 ALA A O 1
ATOM 2020 N N . PHE A 1 255 ? -9.010 -9.251 19.590 1.00 85.50 255 PHE A N 1
ATOM 2021 C CA . PHE A 1 255 ? -10.348 -9.770 19.271 1.00 85.50 255 PHE A CA 1
ATOM 2022 C C . PHE A 1 255 ? -11.178 -8.819 18.391 1.00 85.50 255 PHE A C 1
ATOM 2024 O O . PHE A 1 255 ? -12.343 -9.102 18.092 1.00 85.50 255 PHE A O 1
ATOM 2031 N N . LEU A 1 256 ? -10.584 -7.708 17.939 1.00 85.38 256 LEU A N 1
ATOM 2032 C CA . LEU A 1 256 ? -11.281 -6.659 17.192 1.00 85.38 256 LEU A CA 1
ATOM 2033 C C . LEU A 1 256 ? -11.916 -7.138 15.887 1.00 85.38 256 LEU A C 1
ATOM 2035 O O . LEU A 1 256 ? -13.000 -6.674 15.555 1.00 85.38 256 LEU A O 1
ATOM 2039 N N . ALA A 1 257 ? -11.315 -8.089 15.168 1.00 85.44 257 ALA A N 1
ATOM 2040 C CA . ALA A 1 257 ? -11.895 -8.612 13.931 1.00 85.44 257 ALA A CA 1
ATOM 2041 C C . ALA A 1 257 ? -13.310 -9.170 14.154 1.00 85.44 257 ALA A C 1
ATOM 2043 O O . ALA A 1 257 ? -14.254 -8.821 13.448 1.00 85.44 257 ALA A O 1
ATOM 2044 N N . TRP A 1 258 ? -13.480 -10.002 15.180 1.00 84.31 258 TRP A N 1
ATOM 2045 C CA . TRP A 1 258 ? -14.777 -10.579 15.522 1.00 84.31 258 TRP A CA 1
ATOM 2046 C C . TRP A 1 258 ? -15.725 -9.565 16.144 1.00 84.31 258 TRP A C 1
ATOM 2048 O O . TRP A 1 258 ? -16.927 -9.653 15.898 1.00 84.31 258 TRP A O 1
ATOM 2058 N N . ALA A 1 259 ? -15.199 -8.607 16.912 1.00 84.44 259 ALA A N 1
ATOM 2059 C CA . ALA A 1 259 ? -16.011 -7.532 17.464 1.00 84.44 259 ALA A CA 1
ATOM 2060 C C . ALA A 1 259 ? -16.607 -6.649 16.358 1.00 84.44 259 ALA A C 1
ATOM 2062 O O . ALA A 1 259 ? -17.806 -6.388 16.350 1.00 84.44 259 ALA A O 1
ATOM 2063 N N . ARG A 1 260 ? -15.809 -6.287 15.348 1.00 84.38 260 ARG A N 1
ATOM 2064 C CA . ARG A 1 260 ? -16.253 -5.518 14.171 1.00 84.38 260 ARG A CA 1
ATOM 2065 C C . ARG A 1 260 ? -17.289 -6.258 13.328 1.00 84.38 260 ARG A C 1
ATOM 2067 O O . ARG A 1 260 ? -18.141 -5.618 12.719 1.00 84.38 260 ARG A O 1
ATOM 2074 N N . MET A 1 261 ? -17.226 -7.590 13.307 1.00 83.19 261 MET A N 1
ATOM 2075 C CA . MET A 1 261 ? -18.225 -8.449 12.660 1.00 83.19 261 MET A CA 1
ATOM 2076 C C . MET A 1 261 ? -19.486 -8.678 13.515 1.00 83.19 261 MET A C 1
ATOM 2078 O O . MET A 1 261 ? -20.403 -9.356 13.063 1.00 83.19 261 MET A O 1
ATOM 2082 N N . GLY A 1 262 ? -19.549 -8.144 14.741 1.00 82.06 262 GLY A N 1
ATOM 2083 C CA . GLY A 1 262 ? -20.686 -8.311 15.654 1.00 82.06 262 GLY A CA 1
ATOM 2084 C C . GLY A 1 262 ? -20.760 -9.677 16.347 1.00 82.06 262 GLY A C 1
ATOM 2085 O O . GLY A 1 262 ? -21.762 -9.982 16.993 1.00 82.06 262 GLY A O 1
ATOM 2086 N N . ASN A 1 263 ? -19.714 -10.504 16.240 1.00 82.12 263 ASN A N 1
ATOM 2087 C CA . ASN A 1 263 ? -19.672 -11.843 16.835 1.00 82.12 263 ASN A CA 1
ATOM 2088 C C . ASN A 1 263 ? -19.333 -11.814 18.336 1.00 82.12 263 ASN A C 1
ATOM 2090 O O . ASN A 1 263 ? -19.745 -12.703 19.077 1.00 82.12 263 ASN A O 1
ATOM 2094 N N . LEU A 1 264 ? -18.562 -10.816 18.783 1.00 82.50 264 LEU A N 1
ATOM 2095 C CA . LEU A 1 264 ? -18.087 -10.665 20.163 1.00 82.50 264 LEU A CA 1
ATOM 2096 C C . LEU A 1 264 ? -18.221 -9.208 20.622 1.00 82.50 264 LEU A C 1
ATOM 2098 O O . LEU A 1 264 ? -18.130 -8.295 19.814 1.00 82.50 264 LEU A O 1
ATOM 2102 N N . HIS A 1 265 ? -18.397 -8.990 21.924 1.00 83.12 265 HIS A N 1
ATOM 2103 C CA . HIS A 1 265 ? -18.407 -7.660 22.543 1.00 83.12 265 HIS A CA 1
ATOM 2104 C C . HIS A 1 265 ? -17.698 -7.751 23.899 1.00 83.12 265 HIS A C 1
ATOM 2106 O O . HIS A 1 265 ? -17.792 -8.791 24.556 1.00 83.12 265 HIS A O 1
ATOM 2112 N N . GLY A 1 266 ? -16.953 -6.715 24.292 1.00 83.75 266 GLY A N 1
ATOM 2113 C CA . GLY A 1 266 ? -16.298 -6.585 25.606 1.00 83.75 266 GLY A CA 1
ATOM 2114 C C . GLY A 1 266 ? -15.137 -7.549 25.907 1.00 83.75 266 GLY A C 1
ATOM 2115 O O . GLY A 1 266 ? -14.274 -7.249 26.729 1.00 83.75 266 GLY A O 1
ATOM 2116 N N . TRP A 1 267 ? -15.059 -8.708 25.247 1.00 85.56 267 TRP A N 1
ATOM 2117 C CA . TRP A 1 267 ? -14.052 -9.730 25.548 1.00 85.56 267 TRP A CA 1
ATOM 2118 C C . TRP A 1 267 ? -12.619 -9.227 25.323 1.00 85.56 267 TRP A C 1
ATOM 2120 O O . TRP A 1 267 ? -12.246 -8.861 24.206 1.00 85.56 267 TRP A O 1
ATOM 2130 N N . GLY A 1 268 ? -11.807 -9.241 26.384 1.00 83.94 268 GLY A N 1
ATOM 2131 C CA . GLY A 1 268 ? -10.422 -8.758 26.376 1.00 83.94 268 GLY A CA 1
ATOM 2132 C C . GLY A 1 268 ? -10.267 -7.231 26.398 1.00 83.94 268 GLY A C 1
ATOM 2133 O O . GLY A 1 268 ? -9.143 -6.752 26.253 1.00 83.94 268 GLY A O 1
ATOM 2134 N N . GLY A 1 269 ? -11.366 -6.479 26.522 1.00 84.88 269 GLY A N 1
ATOM 2135 C CA . GLY A 1 269 ? -11.368 -5.030 26.732 1.00 84.88 269 GLY A CA 1
ATOM 2136 C C . GLY A 1 269 ? -11.272 -4.643 28.220 1.00 84.88 269 GLY A C 1
ATOM 2137 O O . GLY A 1 269 ? -11.030 -5.512 29.063 1.00 84.88 269 GLY A O 1
ATOM 2138 N N . PRO A 1 270 ? -11.468 -3.355 28.561 1.00 89.38 270 PRO A N 1
ATOM 2139 C CA . PRO A 1 270 ? -11.743 -2.234 27.657 1.00 89.38 270 PRO A CA 1
ATOM 2140 C C . PRO A 1 270 ? -10.486 -1.749 26.918 1.00 89.38 270 PRO A C 1
ATOM 2142 O O . PRO A 1 270 ? -9.355 -1.958 27.359 1.00 89.38 270 PRO A O 1
ATOM 2145 N N . LEU A 1 271 ? -10.673 -1.068 25.785 1.00 88.88 271 LEU A N 1
ATOM 2146 C CA . LEU A 1 271 ? -9.564 -0.440 25.061 1.00 88.88 271 LEU A CA 1
ATOM 2147 C C . LEU A 1 271 ? -9.129 0.855 25.770 1.00 88.88 271 LEU A C 1
ATOM 2149 O O . LEU A 1 271 ? -9.957 1.752 25.953 1.00 88.88 271 LEU A O 1
ATOM 2153 N N . PRO A 1 272 ? -7.844 1.018 26.138 1.00 90.75 272 PRO A N 1
ATOM 2154 C CA . PRO A 1 272 ? -7.375 2.268 26.721 1.00 90.75 272 PRO A CA 1
ATOM 2155 C C . PRO A 1 272 ? -7.393 3.394 25.677 1.00 90.75 272 PRO A C 1
ATOM 2157 O O . PRO A 1 272 ? -7.180 3.160 24.489 1.00 90.75 272 PRO A O 1
ATOM 2160 N N . GLN A 1 273 ? -7.586 4.645 26.110 1.00 91.25 273 GLN A N 1
ATOM 2161 C CA . GLN A 1 273 ? -7.628 5.789 25.184 1.00 91.25 273 GLN A CA 1
ATOM 2162 C C . GLN A 1 273 ? -6.329 5.927 24.374 1.00 91.25 273 GLN A C 1
ATOM 2164 O O . GLN A 1 273 ? -6.374 6.205 23.180 1.00 91.25 273 GLN A O 1
ATOM 2169 N N . SER A 1 274 ? -5.183 5.642 25.001 1.00 91.94 274 SER A N 1
ATOM 2170 C CA . SER A 1 274 ? -3.878 5.641 24.335 1.00 91.94 274 SER A CA 1
ATOM 2171 C C . SER A 1 274 ? -3.828 4.702 23.129 1.00 91.94 274 SER A C 1
ATOM 2173 O O . SER A 1 274 ? -3.215 5.046 22.124 1.00 91.94 274 SER A O 1
ATOM 2175 N N . TRP A 1 275 ? -4.503 3.550 23.197 1.00 89.31 275 TRP A N 1
ATOM 2176 C CA . TRP A 1 275 ? -4.610 2.621 22.075 1.00 89.31 275 TRP A CA 1
ATOM 2177 C C . TRP A 1 275 ? -5.391 3.239 20.915 1.00 89.31 275 TRP A C 1
ATOM 2179 O O . TRP A 1 275 ? -4.919 3.222 19.782 1.00 89.31 275 TRP A O 1
ATOM 2189 N N . LEU A 1 276 ? -6.559 3.825 21.191 1.00 89.81 276 LEU A N 1
ATOM 2190 C CA . LEU A 1 276 ? -7.397 4.458 20.167 1.00 89.81 276 LEU A CA 1
ATOM 2191 C C . LEU A 1 276 ? -6.648 5.583 19.445 1.00 89.81 276 LEU A C 1
ATOM 2193 O O . LEU A 1 276 ? -6.663 5.649 18.215 1.00 89.81 276 LEU A O 1
ATOM 2197 N N . ASP A 1 277 ? -5.953 6.426 20.207 1.00 91.44 277 ASP A N 1
ATOM 2198 C CA . ASP A 1 277 ? -5.206 7.560 19.670 1.00 91.44 277 ASP A CA 1
ATOM 2199 C C . ASP A 1 277 ? -4.016 7.090 18.811 1.00 91.44 277 ASP A C 1
ATOM 2201 O O . ASP A 1 277 ? -3.803 7.600 17.708 1.00 91.44 277 ASP A O 1
ATOM 2205 N N . GLN A 1 278 ? -3.279 6.069 19.270 1.00 90.62 278 GLN A N 1
ATOM 2206 C CA . GLN A 1 278 ? -2.165 5.468 18.524 1.00 90.62 278 GLN A CA 1
ATOM 2207 C C . GLN A 1 278 ? -2.631 4.802 17.225 1.00 90.62 278 GLN A C 1
ATOM 2209 O O . GLN A 1 278 ? -2.034 5.023 16.172 1.00 90.62 278 GLN A O 1
ATOM 2214 N N . GLN A 1 279 ? -3.713 4.023 17.275 1.00 89.50 279 GLN A N 1
ATOM 2215 C CA . GLN A 1 279 ? -4.258 3.337 16.102 1.00 89.50 279 GLN A CA 1
ATOM 2216 C C . GLN A 1 279 ? -4.813 4.332 15.073 1.00 89.50 279 GLN A C 1
ATOM 2218 O O . GLN A 1 279 ? -4.629 4.139 13.873 1.00 89.50 279 GLN A O 1
ATOM 2223 N N . LEU A 1 280 ? -5.430 5.432 15.521 1.00 90.06 280 LEU A N 1
ATOM 2224 C CA . LEU A 1 280 ? -5.880 6.505 14.632 1.00 90.06 280 LEU A CA 1
ATOM 2225 C C . LEU A 1 280 ? -4.701 7.213 13.948 1.00 90.06 280 LEU A C 1
ATOM 2227 O O . LEU A 1 280 ? -4.766 7.497 12.751 1.00 90.06 280 LEU A O 1
ATOM 2231 N N . ALA A 1 281 ? -3.629 7.505 14.689 1.00 92.94 281 ALA A N 1
ATOM 2232 C CA . ALA A 1 281 ? -2.422 8.101 14.120 1.00 92.94 281 ALA A CA 1
ATOM 2233 C C . ALA A 1 281 ? -1.761 7.165 13.095 1.00 92.94 281 ALA A C 1
ATOM 2235 O O . ALA A 1 281 ? -1.406 7.604 12.001 1.00 92.94 281 ALA A O 1
ATOM 2236 N N . LEU A 1 282 ? -1.667 5.872 13.416 1.00 92.06 282 LEU A N 1
ATOM 2237 C CA . LEU A 1 282 ? -1.129 4.847 12.525 1.00 92.06 282 LEU A CA 1
ATOM 2238 C C . LEU A 1 282 ? -1.955 4.716 11.239 1.00 92.06 282 LEU A C 1
ATOM 2240 O O . LEU A 1 282 ? -1.388 4.706 10.148 1.00 92.06 282 LEU A O 1
ATOM 2244 N N . GLN A 1 283 ? -3.285 4.685 11.346 1.00 91.50 283 GLN A N 1
ATOM 2245 C CA . GLN A 1 283 ? -4.169 4.571 10.185 1.00 91.50 283 GLN A CA 1
ATOM 2246 C C . GLN A 1 283 ? -3.992 5.724 9.195 1.00 91.50 283 GLN A C 1
ATOM 2248 O O . GLN A 1 283 ? -3.996 5.502 7.988 1.00 91.50 283 GLN A O 1
ATOM 2253 N N . LYS A 1 284 ? -3.787 6.954 9.678 1.00 91.81 284 LYS A N 1
ATOM 2254 C CA . LYS A 1 284 ? -3.527 8.102 8.794 1.00 91.81 284 LYS A CA 1
ATOM 2255 C C . LYS A 1 284 ? -2.261 7.910 7.959 1.00 91.81 284 LYS A C 1
ATOM 2257 O O . LYS A 1 284 ? -2.263 8.240 6.777 1.00 91.81 284 LYS A O 1
ATOM 2262 N N . LEU A 1 285 ? -1.205 7.347 8.549 1.00 94.75 285 LEU A N 1
ATOM 2263 C CA . LEU A 1 285 ? 0.033 7.037 7.829 1.00 94.75 285 LEU A CA 1
ATOM 2264 C C . LEU A 1 285 ? -0.184 5.922 6.794 1.00 94.75 285 LEU A C 1
ATOM 2266 O O . LEU A 1 285 ? 0.271 6.047 5.658 1.00 94.75 285 LEU A O 1
ATOM 2270 N N . ILE A 1 286 ? -0.918 4.865 7.169 1.00 92.75 286 ILE A N 1
ATOM 2271 C CA . ILE A 1 286 ? -1.267 3.742 6.280 1.00 92.75 286 ILE A CA 1
ATOM 2272 C C . ILE A 1 286 ? -2.038 4.247 5.059 1.00 92.75 286 ILE A C 1
ATOM 2274 O O . ILE A 1 286 ? -1.624 3.991 3.928 1.00 92.75 286 ILE A O 1
ATOM 2278 N N . LEU A 1 287 ? -3.114 5.006 5.282 1.00 92.00 287 LEU A N 1
ATOM 2279 C CA . LEU A 1 287 ? -3.943 5.554 4.210 1.00 92.00 287 LEU A CA 1
ATOM 2280 C C . LEU A 1 287 ? -3.146 6.497 3.306 1.00 92.00 287 LEU A C 1
ATOM 2282 O O . LEU A 1 287 ? -3.218 6.348 2.089 1.00 92.00 287 LEU A O 1
ATOM 2286 N N . SER A 1 288 ? -2.341 7.404 3.878 1.00 94.00 288 SER A N 1
ATOM 2287 C CA . SER A 1 288 ? -1.487 8.307 3.090 1.00 94.00 288 SER A CA 1
ATOM 2288 C C . SER A 1 288 ? -0.597 7.519 2.135 1.00 94.00 288 SER A C 1
ATOM 2290 O O . SER A 1 288 ? -0.604 7.774 0.934 1.00 94.00 288 SER A O 1
ATOM 2292 N N . ARG A 1 289 ? 0.107 6.491 2.633 1.00 96.44 289 ARG A N 1
ATOM 2293 C CA . ARG A 1 289 ? 1.021 5.703 1.798 1.00 96.44 289 ARG A CA 1
ATOM 2294 C C . ARG A 1 289 ? 0.298 4.858 0.748 1.00 96.44 289 ARG A C 1
ATOM 2296 O O . ARG A 1 289 ? 0.796 4.735 -0.368 1.00 96.44 289 ARG A O 1
ATOM 2303 N N . MET A 1 290 ? -0.853 4.274 1.080 1.00 95.44 290 MET A N 1
ATOM 2304 C CA . MET A 1 290 ? -1.662 3.522 0.114 1.00 95.44 290 MET A CA 1
ATOM 2305 C C . MET A 1 290 ? -2.126 4.427 -1.039 1.00 95.44 290 MET A C 1
ATOM 2307 O O . MET A 1 290 ? -1.957 4.067 -2.204 1.00 95.44 290 MET A O 1
ATOM 2311 N N . LEU A 1 291 ? -2.633 5.623 -0.722 1.00 94.31 291 LEU A N 1
ATOM 2312 C CA . LEU A 1 291 ? -3.091 6.602 -1.714 1.00 94.31 291 LEU A CA 1
ATOM 2313 C C . LEU A 1 291 ? -1.936 7.161 -2.556 1.00 94.31 291 LEU A C 1
ATOM 2315 O O . LEU A 1 291 ? -2.061 7.262 -3.776 1.00 94.31 291 LEU A O 1
ATOM 2319 N N . GLU A 1 292 ? -0.794 7.462 -1.932 1.00 96.12 292 GLU A N 1
ATOM 2320 C CA . GLU A 1 292 ? 0.443 7.865 -2.617 1.00 96.12 292 GLU A CA 1
ATOM 2321 C C . GLU A 1 292 ? 0.899 6.823 -3.646 1.00 96.12 292 GLU A C 1
ATOM 2323 O O . GLU A 1 292 ? 1.409 7.188 -4.698 1.00 96.12 292 GLU A O 1
ATOM 2328 N N . LEU A 1 293 ? 0.698 5.530 -3.377 1.00 97.19 293 LEU A N 1
ATOM 2329 C CA . LEU A 1 293 ? 1.044 4.444 -4.300 1.00 97.19 293 LEU A CA 1
ATOM 2330 C C . LEU A 1 293 ? -0.045 4.157 -5.349 1.00 97.19 293 LEU A C 1
ATOM 2332 O O . LEU A 1 293 ? 0.131 3.281 -6.195 1.00 97.19 293 LEU A O 1
ATOM 2336 N N . GLY A 1 294 ? -1.161 4.888 -5.326 1.00 93.81 294 GLY A N 1
ATOM 2337 C CA . GLY A 1 294 ? -2.280 4.685 -6.246 1.00 93.81 294 GLY A CA 1
ATOM 2338 C C . GLY A 1 294 ? -3.167 3.484 -5.897 1.00 93.81 294 GLY A C 1
ATOM 2339 O O . GLY A 1 294 ? -3.921 3.021 -6.756 1.00 93.81 294 GLY A O 1
ATOM 2340 N N . MET A 1 295 ? -3.086 2.974 -4.662 1.00 94.44 295 MET A N 1
ATOM 2341 C CA . MET A 1 295 ? -4.011 1.965 -4.142 1.00 94.44 295 MET A CA 1
ATOM 2342 C C . MET A 1 295 ? -5.353 2.603 -3.765 1.00 94.44 295 MET A C 1
ATOM 2344 O O . MET A 1 295 ? -5.436 3.780 -3.415 1.00 94.44 295 MET A O 1
ATOM 2348 N N . THR A 1 296 ? -6.402 1.791 -3.769 1.00 91.06 296 THR A N 1
ATOM 2349 C CA . THR A 1 296 ? -7.737 2.135 -3.289 1.00 91.06 296 THR A CA 1
ATOM 2350 C C . THR A 1 296 ? -7.999 1.345 -2.007 1.00 91.06 296 THR A C 1
ATOM 2352 O O . THR A 1 296 ? -8.357 0.176 -2.089 1.00 91.06 296 THR A O 1
ATOM 2355 N N . PRO A 1 297 ? -7.757 1.907 -0.814 1.00 86.69 297 PRO A N 1
ATOM 2356 C CA . PRO A 1 297 ? -8.029 1.188 0.424 1.00 86.69 297 PRO A CA 1
ATOM 2357 C C . PRO A 1 297 ? -9.528 0.887 0.570 1.00 86.69 297 PRO A C 1
ATOM 2359 O O . PRO A 1 297 ? -10.350 1.801 0.571 1.00 86.69 297 PRO A O 1
ATOM 2362 N N . ASP A 1 298 ? -9.877 -0.392 0.701 1.00 73.00 298 ASP A N 1
ATOM 2363 C CA . ASP A 1 298 ? -11.240 -0.850 0.964 1.00 73.00 298 ASP A CA 1
ATOM 2364 C C . ASP A 1 298 ? -11.599 -0.464 2.404 1.00 73.00 298 ASP A C 1
ATOM 2366 O O . ASP A 1 298 ? -11.132 -1.091 3.358 1.00 73.00 298 ASP A O 1
ATOM 2370 N N . GLU A 1 299 ? -12.272 0.689 2.499 1.00 60.97 299 GLU A N 1
ATOM 2371 C CA . GLU A 1 299 ? -12.953 1.357 3.623 1.00 60.97 299 GLU A CA 1
ATOM 2372 C C . GLU A 1 299 ? -12.982 2.889 3.456 1.00 60.97 299 GLU A C 1
ATOM 2374 O O . GLU A 1 299 ? -13.636 3.583 4.243 1.00 60.97 299 GLU A O 1
ATOM 2379 N N . THR A 1 300 ? -12.348 3.443 2.410 1.00 49.59 300 THR A N 1
ATOM 2380 C CA . THR A 1 300 ? -12.595 4.837 2.025 1.00 49.59 300 THR A CA 1
ATOM 2381 C C . THR A 1 300 ? -14.021 5.003 1.505 1.00 49.59 300 THR A C 1
ATOM 2383 O O . THR A 1 300 ? -14.529 4.273 0.654 1.00 49.59 300 THR A O 1
ATOM 2386 N N . ILE A 1 301 ? -14.706 5.964 2.113 1.00 45.50 301 ILE A N 1
ATOM 2387 C CA . ILE A 1 301 ? -16.150 6.151 2.048 1.00 45.50 301 ILE A CA 1
ATOM 2388 C C . ILE A 1 301 ? -16.524 6.698 0.669 1.00 45.50 301 ILE A C 1
ATOM 2390 O O . ILE A 1 301 ? -16.429 7.895 0.409 1.00 45.50 301 ILE A O 1
ATOM 2394 N N . THR A 1 302 ? -16.985 5.829 -0.230 1.00 45.75 302 THR A N 1
ATOM 2395 C CA . THR A 1 302 ? -17.695 6.267 -1.438 1.00 45.75 302 THR A CA 1
ATOM 2396 C C . THR A 1 302 ? -19.132 6.665 -1.082 1.00 45.75 302 THR A C 1
ATOM 2398 O O . THR A 1 302 ? -19.698 6.215 -0.087 1.00 45.75 302 THR A O 1
ATOM 2401 N N . GLU A 1 303 ? -19.758 7.506 -1.905 1.00 42.03 303 GLU A N 1
ATOM 2402 C CA . GLU A 1 303 ? -21.164 7.951 -1.802 1.00 42.03 303 GLU A CA 1
ATOM 2403 C C . GLU A 1 303 ? -22.158 6.794 -1.507 1.00 42.03 303 GLU A C 1
ATOM 2405 O O . GLU A 1 303 ? -23.133 6.968 -0.770 1.00 42.03 303 GLU A O 1
ATOM 2410 N N . GLU A 1 304 ? -21.868 5.604 -2.045 1.00 44.03 304 GLU A N 1
ATOM 2411 C CA . GLU A 1 304 ? -22.643 4.358 -1.935 1.00 44.03 304 GLU A CA 1
ATOM 2412 C C . GLU A 1 304 ? -22.458 3.650 -0.584 1.00 44.03 304 GLU A C 1
ATOM 2414 O O . GLU A 1 304 ? -23.394 3.045 -0.055 1.00 44.03 304 GLU A O 1
ATOM 2419 N N . SER A 1 305 ? -21.295 3.811 0.052 1.00 51.97 305 SER A N 1
A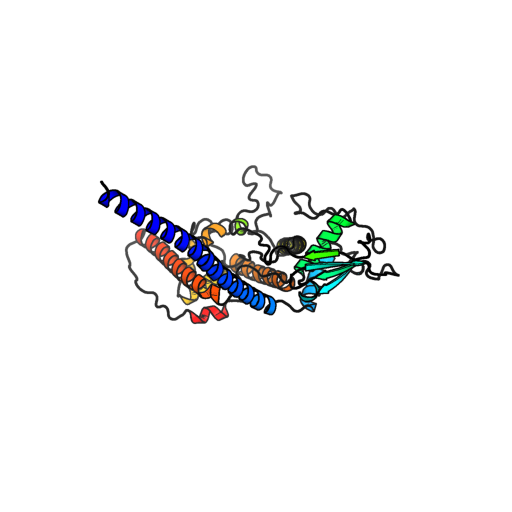TOM 2420 C CA . SER A 1 305 ? -21.030 3.274 1.391 1.00 51.97 305 SER A CA 1
ATOM 2421 C C . SER A 1 305 ? -21.919 3.908 2.473 1.00 51.97 305 SER A C 1
ATOM 2423 O O . SER A 1 305 ? -22.067 3.349 3.557 1.00 51.97 305 SER A O 1
ATOM 2425 N N . ARG A 1 306 ? -22.592 5.037 2.204 1.00 57.12 306 ARG A N 1
ATOM 2426 C CA . ARG A 1 306 ? -23.423 5.741 3.201 1.00 57.12 306 ARG A CA 1
ATOM 2427 C C . ARG A 1 306 ? -24.626 4.944 3.685 1.00 57.12 306 ARG A C 1
ATOM 2429 O O . ARG A 1 306 ? -24.948 4.999 4.870 1.00 57.12 306 ARG A O 1
ATOM 2436 N N . THR A 1 307 ? -25.286 4.189 2.810 1.00 58.56 307 THR A N 1
ATOM 2437 C CA . THR A 1 307 ? -26.405 3.323 3.218 1.00 58.56 307 THR A CA 1
ATOM 2438 C C . THR A 1 307 ? -25.909 2.186 4.107 1.00 58.56 307 THR A C 1
ATOM 2440 O O . THR A 1 307 ? -26.520 1.894 5.134 1.00 58.56 307 THR A O 1
ATOM 2443 N N . MET A 1 308 ? -24.753 1.610 3.767 1.00 59.22 308 MET A N 1
ATOM 2444 C CA . MET A 1 308 ? -24.081 0.600 4.584 1.00 59.22 308 MET A CA 1
ATOM 2445 C C . MET A 1 308 ? -23.679 1.170 5.952 1.00 59.22 308 MET A C 1
ATOM 2447 O O . MET A 1 308 ? -23.955 0.557 6.981 1.00 59.22 308 MET A O 1
ATOM 2451 N N . TRP A 1 309 ? -23.119 2.382 5.990 1.00 64.62 309 TRP A N 1
ATOM 2452 C CA . TRP A 1 309 ? -22.784 3.086 7.229 1.00 64.62 309 TRP A CA 1
ATOM 2453 C C . TRP A 1 309 ? -24.016 3.378 8.085 1.00 64.62 309 TRP A C 1
ATOM 2455 O O . TRP A 1 309 ? -23.973 3.160 9.291 1.00 64.62 309 TRP A O 1
ATOM 2465 N N . ARG A 1 310 ? -25.142 3.792 7.492 1.00 66.50 310 ARG A N 1
ATOM 2466 C CA . ARG A 1 310 ? -26.413 3.972 8.219 1.00 66.50 310 ARG A CA 1
ATOM 2467 C C . ARG A 1 310 ? -26.886 2.672 8.865 1.00 66.50 310 ARG A C 1
ATOM 2469 O O . ARG A 1 310 ? -27.230 2.662 10.046 1.00 66.50 310 ARG A O 1
ATOM 2476 N N . GLN A 1 311 ? -26.872 1.573 8.113 1.00 69.44 311 GLN A N 1
ATOM 2477 C CA . GLN A 1 311 ? -27.242 0.256 8.633 1.00 69.44 311 GLN A CA 1
ATOM 2478 C C . GLN A 1 311 ? -26.298 -0.187 9.760 1.00 69.44 311 GLN A C 1
ATOM 2480 O O . GLN A 1 311 ? -26.770 -0.625 10.810 1.00 69.44 311 GLN A O 1
ATOM 2485 N N . LYS A 1 312 ? -24.984 0.000 9.585 1.00 70.12 312 LYS A N 1
ATOM 2486 C CA . LYS A 1 312 ? -23.961 -0.330 10.589 1.00 70.12 312 LYS A CA 1
ATOM 2487 C C . LYS A 1 312 ? -24.122 0.510 11.860 1.00 70.12 312 LYS A C 1
ATOM 2489 O O . LYS A 1 312 ? -24.074 -0.040 12.955 1.00 70.12 312 LYS A O 1
ATOM 2494 N N . THR A 1 313 ? -24.407 1.808 11.739 1.00 74.94 313 THR A N 1
ATOM 2495 C CA . THR A 1 313 ? -24.691 2.695 12.881 1.00 74.94 313 THR A CA 1
ATOM 2496 C C . THR A 1 313 ? -25.923 2.235 13.652 1.00 74.94 313 THR A C 1
ATOM 2498 O O . THR A 1 313 ? -25.850 2.074 14.867 1.00 74.94 313 THR A O 1
ATOM 2501 N N . ASN A 1 314 ? -27.031 1.943 12.965 1.00 74.88 314 ASN A N 1
ATOM 2502 C CA . ASN A 1 314 ? -28.243 1.443 13.618 1.00 74.88 314 ASN A CA 1
ATOM 2503 C C . ASN A 1 314 ? -28.001 0.101 14.327 1.00 74.88 314 ASN A C 1
ATOM 2505 O O . ASN A 1 314 ? -28.440 -0.089 15.462 1.00 74.88 314 ASN A O 1
ATOM 2509 N N . ALA A 1 315 ? -27.277 -0.823 13.689 1.00 76.81 315 ALA A N 1
ATOM 2510 C CA . ALA A 1 315 ? -26.908 -2.101 14.292 1.00 76.81 315 ALA A CA 1
ATOM 2511 C C . ALA A 1 315 ? -26.062 -1.908 15.563 1.00 76.81 315 ALA A C 1
ATOM 2513 O O . ALA A 1 315 ? -26.354 -2.507 16.599 1.00 76.81 315 ALA A O 1
ATOM 2514 N N . ASN A 1 316 ? -25.075 -1.013 15.511 1.00 79.06 316 ASN A N 1
ATOM 2515 C CA . ASN A 1 316 ? -24.190 -0.711 16.630 1.00 79.06 316 ASN A CA 1
ATOM 2516 C C . ASN A 1 316 ? -24.919 -0.037 17.801 1.00 79.06 316 ASN A C 1
ATOM 2518 O O . ASN A 1 316 ? -24.737 -0.445 18.947 1.00 79.06 316 ASN A O 1
ATOM 2522 N N . LEU A 1 317 ? -25.798 0.935 17.537 1.00 81.31 317 LEU A N 1
ATOM 2523 C CA . LEU A 1 317 ? -26.633 1.557 18.573 1.00 81.31 317 LEU A CA 1
ATOM 2524 C C . LEU A 1 317 ? -27.539 0.524 19.261 1.00 81.31 317 LEU A C 1
ATOM 2526 O O . LEU A 1 317 ? -27.634 0.493 20.490 1.00 81.31 317 LEU A O 1
ATOM 2530 N N . ASN A 1 318 ? -28.148 -0.377 18.484 1.00 81.69 318 ASN A N 1
ATOM 2531 C CA . ASN A 1 318 ? -28.956 -1.473 19.019 1.00 81.69 318 ASN A CA 1
ATOM 2532 C C . ASN A 1 318 ? -28.131 -2.442 19.879 1.00 81.69 318 ASN A C 1
ATOM 2534 O O . ASN A 1 318 ? -28.615 -2.900 20.918 1.00 81.69 318 ASN A O 1
ATOM 2538 N N . ALA A 1 319 ? -26.893 -2.741 19.477 1.00 78.88 319 ALA A N 1
ATOM 2539 C CA . ALA A 1 319 ? -25.979 -3.586 20.240 1.00 78.88 319 ALA A CA 1
ATOM 2540 C C . ALA A 1 319 ? -25.606 -2.947 21.588 1.00 78.88 319 ALA A C 1
ATOM 2542 O O . ALA A 1 319 ? -25.773 -3.595 22.624 1.00 78.88 319 ALA A O 1
ATOM 2543 N N . VAL A 1 320 ? -25.225 -1.663 21.609 1.00 78.88 320 VAL A N 1
ATOM 2544 C CA . VAL A 1 320 ? -24.955 -0.917 22.855 1.00 78.88 320 VAL A CA 1
ATOM 2545 C C . VAL A 1 320 ? -26.185 -0.925 23.770 1.00 78.88 320 VAL A C 1
ATOM 2547 O O . VAL A 1 320 ? -26.092 -1.285 24.945 1.00 78.88 320 VAL A O 1
ATOM 2550 N N . ALA A 1 321 ? -27.371 -0.617 23.236 1.00 81.00 321 ALA A N 1
ATOM 2551 C CA . ALA A 1 321 ? -28.613 -0.629 24.011 1.00 81.00 321 ALA A CA 1
ATOM 2552 C C . ALA A 1 321 ? -28.959 -2.022 24.571 1.00 81.00 321 ALA A C 1
ATOM 2554 O O . ALA A 1 321 ? -29.546 -2.133 25.652 1.00 81.00 321 ALA A O 1
ATOM 2555 N N . ARG A 1 322 ? -28.619 -3.101 23.854 1.00 79.69 322 ARG A N 1
ATOM 2556 C CA . ARG A 1 322 ? -28.799 -4.485 24.321 1.00 79.69 322 ARG A CA 1
ATOM 2557 C C . ARG A 1 322 ? -27.821 -4.834 25.443 1.00 79.69 322 ARG A C 1
ATOM 2559 O O . ARG A 1 322 ? -28.246 -5.440 26.425 1.00 79.69 322 ARG A O 1
ATOM 2566 N N . ILE A 1 323 ? -26.555 -4.431 25.329 1.00 78.06 323 ILE A N 1
ATOM 2567 C CA . ILE A 1 323 ? -25.532 -4.631 26.368 1.00 78.06 323 ILE A CA 1
ATOM 2568 C C . ILE A 1 323 ? -25.955 -3.923 27.660 1.00 78.06 323 ILE A C 1
ATOM 2570 O O . ILE A 1 323 ? -26.002 -4.557 28.716 1.00 78.06 323 ILE A O 1
ATOM 2574 N N . LYS A 1 324 ? -26.388 -2.657 27.572 1.00 77.69 324 LYS A N 1
ATOM 2575 C CA . LYS A 1 324 ? -26.931 -1.912 28.721 1.00 77.69 324 LYS A CA 1
ATOM 2576 C C . LYS A 1 324 ? -28.138 -2.599 29.358 1.00 77.69 324 LYS A C 1
ATOM 2578 O O . LYS A 1 324 ? -28.179 -2.750 30.574 1.00 77.69 324 LYS A O 1
ATOM 2583 N N . ARG A 1 325 ? -29.106 -3.052 28.549 1.00 77.50 325 ARG A N 1
ATOM 2584 C CA . ARG A 1 325 ? -30.295 -3.772 29.044 1.00 77.50 325 ARG A CA 1
ATOM 2585 C C . ARG A 1 325 ? -29.949 -5.088 29.735 1.00 77.50 325 ARG A C 1
ATOM 2587 O O . ARG A 1 325 ? -30.606 -5.460 30.700 1.00 77.50 325 ARG A O 1
ATOM 2594 N N . ASN A 1 326 ? -28.934 -5.801 29.256 1.00 72.50 326 ASN A N 1
ATOM 2595 C CA . ASN A 1 326 ? -28.471 -7.020 29.911 1.00 72.50 326 ASN A CA 1
ATOM 2596 C C . ASN A 1 326 ? -27.797 -6.717 31.258 1.00 72.50 326 ASN A C 1
ATOM 2598 O O . ASN A 1 326 ? -28.049 -7.443 32.216 1.00 72.50 326 ASN A O 1
ATOM 2602 N N . LYS A 1 327 ? -27.033 -5.620 31.369 1.00 66.31 327 LYS A N 1
ATOM 2603 C CA . LYS A 1 327 ? -26.507 -5.141 32.659 1.00 66.31 327 LYS A CA 1
ATOM 2604 C C . LYS A 1 327 ? -27.629 -4.751 33.624 1.00 66.31 327 LYS A C 1
ATOM 2606 O O . LYS A 1 327 ? -27.642 -5.226 34.753 1.00 66.31 327 LYS A O 1
ATOM 2611 N N . SER A 1 328 ? -28.614 -3.970 33.174 1.00 58.84 328 SER A N 1
ATOM 2612 C CA . SER A 1 328 ? -29.740 -3.555 34.025 1.00 58.84 328 SER A CA 1
ATOM 2613 C C . SER A 1 328 ? -30.707 -4.693 34.362 1.00 58.84 328 SER A C 1
ATOM 2615 O O . SER A 1 328 ? -31.370 -4.651 35.389 1.00 58.84 328 SER A O 1
ATOM 2617 N N . ARG A 1 329 ? -30.762 -5.776 33.578 1.00 51.75 329 ARG A N 1
ATOM 2618 C CA . ARG A 1 329 ? -31.459 -7.012 33.986 1.00 51.75 329 ARG A CA 1
ATOM 2619 C C . ARG A 1 329 ? -30.755 -7.758 35.121 1.00 51.75 329 ARG A C 1
ATOM 2621 O O . ARG A 1 329 ? -31.430 -8.468 35.858 1.00 51.75 329 ARG A O 1
ATOM 2628 N N . ILE A 1 330 ? -29.442 -7.586 35.274 1.00 51.19 330 ILE A N 1
ATOM 2629 C CA . ILE A 1 330 ? -28.663 -8.096 36.414 1.00 51.19 330 ILE A CA 1
ATOM 2630 C C . ILE A 1 330 ? -28.764 -7.128 37.614 1.00 51.19 330 ILE A C 1
ATOM 2632 O O . ILE A 1 330 ? -28.630 -7.553 38.758 1.00 51.19 330 ILE A O 1
ATOM 2636 N N . SER A 1 331 ? -29.109 -5.856 37.380 1.00 40.94 331 SER A N 1
ATOM 2637 C CA . SER A 1 331 ? -29.339 -4.833 38.409 1.00 40.94 331 SER A CA 1
ATOM 2638 C C . SER A 1 331 ? -30.624 -4.021 38.152 1.00 40.94 331 SER A C 1
ATOM 2640 O O . SER A 1 331 ? -30.552 -2.844 37.824 1.00 40.94 331 SER A O 1
ATOM 2642 N N . THR A 1 332 ? -31.799 -4.644 38.295 1.00 35.03 332 THR A N 1
ATOM 2643 C CA . THR A 1 332 ? -33.153 -4.028 38.246 1.00 35.03 332 THR A CA 1
ATOM 2644 C C . THR A 1 332 ? -33.552 -3.133 37.042 1.00 35.03 332 THR A C 1
ATOM 2646 O O . THR A 1 332 ? -32.919 -2.153 36.669 1.00 35.03 332 THR A O 1
ATOM 2649 N N . LEU A 1 333 ? -34.731 -3.463 36.496 1.00 37.53 333 LEU A N 1
ATOM 2650 C CA . LEU A 1 333 ? -35.514 -2.819 35.427 1.00 37.53 333 LEU A CA 1
ATOM 2651 C C . LEU A 1 333 ? -35.414 -1.281 35.310 1.00 37.53 333 LEU A C 1
ATOM 2653 O O . LEU A 1 333 ? -35.834 -0.546 36.199 1.00 37.53 333 LEU A O 1
ATOM 2657 N N . THR A 1 334 ? -35.034 -0.795 34.125 1.00 29.75 334 THR A N 1
ATOM 2658 C CA . THR A 1 334 ? -35.518 0.491 33.584 1.00 29.75 334 THR A CA 1
ATOM 2659 C C . THR A 1 334 ? -35.502 0.451 32.052 1.00 29.75 334 THR A C 1
ATOM 2661 O O . THR A 1 334 ? -34.502 0.097 31.427 1.00 29.75 334 THR A O 1
ATOM 2664 N N . THR A 1 335 ? -36.652 0.744 31.448 1.00 29.59 335 THR A N 1
ATOM 2665 C CA . THR A 1 335 ? -36.903 0.830 30.002 1.00 29.59 335 THR A CA 1
ATOM 2666 C C . THR A 1 335 ? -36.628 2.241 29.495 1.00 29.59 335 THR A C 1
ATOM 2668 O O . THR A 1 335 ? -37.084 3.195 30.115 1.00 29.59 335 THR A O 1
ATOM 2671 N N . TYR A 1 336 ? -35.955 2.370 28.350 1.00 32.12 336 TYR A N 1
ATOM 2672 C CA . TYR A 1 336 ? -35.935 3.605 27.561 1.00 32.12 336 TYR A CA 1
ATOM 2673 C C . TYR A 1 336 ? -36.144 3.271 26.080 1.00 32.12 336 TYR A C 1
ATOM 2675 O O . TYR A 1 336 ? -35.422 2.449 25.509 1.00 32.12 336 TYR A O 1
ATOM 2683 N N . GLU A 1 337 ? -37.172 3.890 25.501 1.00 33.12 337 GLU A N 1
ATOM 2684 C CA . GLU A 1 337 ? -37.515 3.899 24.079 1.00 33.12 337 GLU A CA 1
ATOM 2685 C C . GLU A 1 337 ? -36.936 5.152 23.403 1.00 33.12 337 GLU A C 1
ATOM 2687 O O . GLU A 1 337 ? -36.899 6.218 24.009 1.00 33.12 337 GLU A O 1
ATOM 2692 N N . GLY A 1 338 ? -36.549 5.007 22.130 1.00 33.41 338 GLY A N 1
ATOM 2693 C CA . GLY A 1 338 ? -36.424 6.105 21.163 1.00 33.41 338 GLY A CA 1
ATOM 2694 C C . GLY A 1 338 ? -35.112 6.896 21.182 1.00 33.41 338 GLY A C 1
ATOM 2695 O O . GLY A 1 338 ? -34.924 7.782 22.004 1.00 33.41 338 GLY A O 1
ATOM 2696 N N . VAL A 1 339 ? -34.232 6.644 20.204 1.00 37.41 339 VAL A N 1
ATOM 2697 C CA . VAL A 1 339 ? -33.188 7.605 19.802 1.00 37.41 339 VAL A CA 1
ATOM 2698 C C . VAL A 1 339 ? -33.611 8.205 18.464 1.00 37.41 339 VAL A C 1
ATOM 2700 O O . VAL A 1 339 ? -33.760 7.489 17.475 1.00 37.41 339 VAL A O 1
ATOM 2703 N N . GLU A 1 340 ? -33.852 9.512 18.470 1.00 35.84 340 GLU A N 1
ATOM 2704 C CA . GLU A 1 340 ? -34.314 10.310 17.335 1.00 35.84 340 GLU A CA 1
ATOM 2705 C C . GLU A 1 340 ? -33.180 10.512 16.306 1.00 35.84 340 GLU A C 1
ATOM 2707 O O . GLU A 1 340 ? -32.025 10.762 16.657 1.00 35.84 340 GLU A O 1
ATOM 2712 N N . LEU A 1 341 ? -33.505 10.334 15.022 1.00 38.66 341 LEU A N 1
ATOM 2713 C CA . LEU A 1 341 ? -32.576 10.093 13.903 1.00 38.66 341 LEU A CA 1
ATOM 2714 C C . LEU A 1 341 ? -31.904 11.353 13.310 1.00 38.66 341 LEU A C 1
ATOM 2716 O O . LEU A 1 341 ? -31.268 11.261 12.261 1.00 38.66 341 LEU A O 1
ATOM 2720 N N . ASP A 1 342 ? -31.994 12.512 13.962 1.00 36.25 342 ASP A N 1
ATOM 2721 C CA . ASP A 1 342 ? -31.731 13.814 13.317 1.00 36.25 342 ASP A CA 1
ATOM 2722 C C . ASP A 1 342 ? -30.256 14.286 13.348 1.00 36.25 342 ASP A C 1
ATOM 2724 O O . ASP A 1 342 ? -29.890 15.297 12.760 1.00 36.25 342 ASP A O 1
ATOM 2728 N N . LYS A 1 343 ? -29.349 13.534 13.991 1.00 42.12 343 LYS A N 1
ATOM 2729 C CA . LYS A 1 343 ? -27.919 13.909 14.138 1.00 42.12 343 LYS A CA 1
ATOM 2730 C C . LYS A 1 343 ? -26.969 13.319 13.079 1.00 42.12 343 LYS A C 1
ATOM 2732 O O . LYS A 1 343 ? -25.750 13.352 13.240 1.00 42.12 343 LYS A O 1
ATOM 2737 N N . GLN A 1 344 ? -27.490 12.733 11.998 1.00 42.12 344 GLN A N 1
ATOM 2738 C CA . GLN A 1 344 ? -26.684 11.933 11.058 1.00 42.12 344 GLN A CA 1
ATOM 2739 C C . GLN A 1 344 ? -25.827 12.746 10.065 1.00 42.12 344 GLN A C 1
ATOM 2741 O O . GLN A 1 344 ? -24.911 12.179 9.467 1.00 42.12 344 GLN A O 1
ATOM 2746 N N . GLU A 1 345 ? -26.064 14.051 9.888 1.00 39.50 345 GLU A N 1
ATOM 2747 C CA . GLU A 1 345 ? -25.287 14.877 8.943 1.00 39.50 345 GLU A CA 1
ATOM 2748 C C . GLU A 1 345 ? -23.885 15.279 9.443 1.00 39.50 345 GLU A C 1
ATOM 2750 O O . GLU A 1 345 ? -23.010 15.570 8.626 1.00 39.50 345 GLU A O 1
ATOM 2755 N N . GLU A 1 346 ? -23.622 15.219 10.753 1.00 38.28 346 GLU A N 1
ATOM 2756 C CA . GLU A 1 346 ? -22.343 15.625 11.371 1.00 38.28 346 GLU A CA 1
ATOM 2757 C C . GLU A 1 346 ? -21.214 14.584 11.245 1.00 38.28 346 GLU A C 1
ATOM 2759 O O . GLU A 1 346 ? -20.050 14.873 11.523 1.00 38.28 346 GLU A O 1
ATOM 2764 N N . ILE A 1 347 ? -21.519 13.371 10.769 1.00 40.59 347 ILE A N 1
ATOM 2765 C CA . ILE A 1 347 ? -20.519 12.306 10.561 1.00 40.59 347 ILE A CA 1
ATOM 2766 C C . ILE A 1 347 ? -19.511 12.696 9.457 1.00 40.59 347 ILE A C 1
ATOM 2768 O O . ILE A 1 347 ? -18.387 12.199 9.447 1.00 40.59 347 ILE A O 1
ATOM 2772 N N . LYS A 1 348 ? -19.865 13.663 8.593 1.00 34.31 348 LYS A N 1
ATOM 2773 C CA . LYS A 1 348 ? -19.017 14.208 7.516 1.00 34.31 348 LYS A CA 1
ATOM 2774 C C . LYS A 1 348 ? -17.674 14.772 8.015 1.00 34.31 348 LYS A C 1
ATOM 2776 O O . LYS A 1 348 ? -16.697 14.699 7.284 1.00 34.31 348 LYS A O 1
ATOM 2781 N N . GLY A 1 349 ? -17.604 15.308 9.240 1.00 32.72 349 GLY A N 1
ATOM 2782 C CA . GLY A 1 349 ? -16.401 15.975 9.773 1.00 32.72 349 GLY A CA 1
ATOM 2783 C C . GLY A 1 349 ? -15.375 15.057 10.451 1.00 32.72 349 GLY A C 1
ATOM 2784 O O . GLY A 1 349 ? -14.297 15.510 10.832 1.00 32.72 349 GLY A O 1
ATOM 2785 N N . TYR A 1 350 ? -15.699 13.774 10.632 1.00 39.00 350 TYR A N 1
ATOM 2786 C CA . TYR A 1 350 ? -14.829 12.799 11.307 1.00 39.00 350 TYR A CA 1
ATOM 2787 C C . TYR A 1 350 ? -14.149 11.815 10.353 1.00 39.00 350 TYR A C 1
ATOM 2789 O O . TYR A 1 350 ? -13.409 10.936 10.799 1.00 39.00 350 TYR A O 1
ATOM 2797 N N . ILE A 1 351 ? -14.400 11.989 9.059 1.00 35.84 351 ILE A N 1
ATOM 2798 C CA . ILE A 1 351 ? -13.948 11.153 7.958 1.00 35.84 351 ILE A CA 1
ATOM 2799 C C . ILE A 1 351 ? -12.827 11.922 7.256 1.00 35.84 351 ILE A C 1
ATOM 2801 O O . ILE A 1 351 ? -13.024 13.077 6.885 1.00 35.84 351 ILE A O 1
ATOM 2805 N N . VAL A 1 352 ? -11.645 11.306 7.173 1.00 34.50 352 VAL A N 1
ATOM 2806 C CA . VAL A 1 352 ? -10.481 11.854 6.456 1.00 34.50 352 VAL A CA 1
ATOM 2807 C C . VAL A 1 352 ? -10.737 11.821 4.959 1.00 34.50 352 VAL A C 1
ATOM 2809 O O . VAL A 1 352 ? -11.238 10.770 4.497 1.00 34.50 352 VAL A O 1
#

Organism: NCBI:txid39325